Protein AF-A0A954PIB9-F1 (afdb_monomer_lite)

Structure (mmCIF, N/CA/C/O backbone):
data_AF-A0A954PIB9-F1
#
_entry.id   AF-A0A954PIB9-F1
#
loop_
_atom_site.group_PDB
_atom_site.id
_atom_site.type_symbol
_atom_site.label_atom_id
_atom_site.label_alt_id
_atom_site.label_comp_id
_atom_site.label_asym_id
_atom_site.label_entity_id
_atom_site.label_seq_id
_atom_site.pdbx_PDB_ins_code
_atom_site.Cartn_x
_atom_site.Cartn_y
_atom_site.Cartn_z
_atom_site.occupancy
_atom_site.B_iso_or_equiv
_atom_site.auth_seq_id
_atom_site.auth_comp_id
_atom_site.auth_asym_id
_atom_site.auth_atom_id
_atom_site.pdbx_PDB_model_num
ATOM 1 N N . LYS A 1 1 ? -20.906 -10.767 -8.190 1.00 33.41 1 LYS A N 1
ATOM 2 C CA . LYS A 1 1 ? -19.697 -9.923 -8.355 1.00 33.41 1 LYS A CA 1
ATOM 3 C C . LYS A 1 1 ? -19.913 -8.657 -7.537 1.00 33.41 1 LYS A C 1
ATOM 5 O O . LYS A 1 1 ? -20.808 -7.905 -7.883 1.00 33.41 1 LYS A O 1
ATOM 10 N N . ALA A 1 2 ? -19.168 -8.474 -6.448 1.00 33.69 2 ALA A N 1
ATOM 11 C CA . ALA A 1 2 ? -19.299 -7.333 -5.532 1.00 33.69 2 ALA A CA 1
ATOM 12 C C . ALA A 1 2 ? -18.399 -6.141 -5.918 1.00 33.69 2 ALA A C 1
ATOM 14 O O . ALA A 1 2 ? -17.978 -5.373 -5.063 1.00 33.69 2 ALA A O 1
ATOM 15 N N . ALA A 1 3 ? -18.025 -6.016 -7.189 1.00 38.78 3 ALA A N 1
ATOM 16 C CA . ALA A 1 3 ? -16.930 -5.142 -7.571 1.00 38.78 3 ALA A CA 1
ATOM 17 C C . ALA A 1 3 ? -17.373 -4.192 -8.683 1.00 38.78 3 ALA A C 1
ATOM 19 O O . ALA A 1 3 ? -17.261 -4.488 -9.871 1.00 38.78 3 ALA A O 1
ATOM 20 N N . TYR A 1 4 ? -17.934 -3.063 -8.268 1.00 47.12 4 TYR A N 1
ATOM 21 C CA . TYR A 1 4 ? -17.908 -1.823 -9.026 1.00 47.12 4 TYR A CA 1
ATOM 22 C C . TYR A 1 4 ? -17.677 -0.712 -8.005 1.00 47.12 4 TYR A C 1
ATOM 24 O O . TYR A 1 4 ? -18.525 -0.474 -7.153 1.00 47.12 4 TYR A O 1
ATOM 32 N N . ASN A 1 5 ? -16.506 -0.087 -8.055 1.00 50.62 5 ASN A N 1
ATOM 33 C CA . ASN A 1 5 ? -16.059 0.930 -7.104 1.00 50.62 5 ASN A CA 1
ATOM 34 C C . ASN A 1 5 ? -16.377 2.359 -7.592 1.00 50.62 5 ASN A C 1
ATOM 36 O O . ASN A 1 5 ? -15.720 3.311 -7.191 1.00 50.62 5 ASN A O 1
ATOM 40 N N . GLY A 1 6 ? -17.305 2.505 -8.548 1.00 52.44 6 GLY A N 1
ATOM 41 C CA . GLY A 1 6 ? -17.580 3.785 -9.209 1.00 52.44 6 GLY A CA 1
ATOM 42 C C . GLY A 1 6 ? -16.475 4.266 -10.160 1.00 52.44 6 GLY A C 1
ATOM 43 O O . GLY A 1 6 ? -16.656 5.279 -10.829 1.00 52.44 6 GLY A O 1
ATOM 44 N N . GLY A 1 7 ? -15.343 3.557 -10.244 1.00 49.56 7 GLY A N 1
ATOM 45 C CA . GLY A 1 7 ? -14.175 3.967 -11.014 1.00 49.56 7 GLY A CA 1
ATOM 46 C C . GLY A 1 7 ? -14.304 3.699 -12.515 1.00 49.56 7 GLY A C 1
ATOM 47 O O . GLY A 1 7 ? -14.655 2.603 -12.944 1.00 49.56 7 GLY A O 1
ATOM 48 N N . LEU A 1 8 ? -13.931 4.697 -13.321 1.00 42.38 8 LEU A N 1
ATOM 49 C CA . LEU A 1 8 ? -13.816 4.612 -14.787 1.00 42.38 8 LEU A CA 1
ATOM 50 C C . LEU A 1 8 ? -12.495 3.975 -15.269 1.00 42.38 8 LEU A C 1
ATOM 52 O O . LEU A 1 8 ? -12.301 3.773 -16.470 1.00 42.38 8 LEU A O 1
ATOM 56 N N . PHE A 1 9 ? -11.565 3.681 -14.357 1.00 49.97 9 PHE A N 1
ATOM 57 C CA . PHE A 1 9 ? -10.208 3.250 -14.686 1.00 49.97 9 PHE A CA 1
ATOM 58 C C . PHE A 1 9 ? -9.995 1.774 -14.346 1.00 49.97 9 PHE A C 1
ATOM 60 O O . PHE A 1 9 ? -9.684 1.418 -13.215 1.00 49.97 9 PHE A O 1
ATOM 67 N N . TRP A 1 10 ? -10.148 0.913 -15.350 1.00 59.38 10 TRP A N 1
ATOM 68 C CA . TRP A 1 10 ? -9.631 -0.455 -15.313 1.00 59.38 10 TRP A CA 1
ATOM 69 C C . TRP A 1 10 ? -8.202 -0.494 -15.851 1.00 59.38 10 TRP A C 1
ATOM 71 O O . TRP A 1 10 ? -7.830 0.311 -16.718 1.00 59.38 10 TRP A O 1
ATOM 81 N N . HIS A 1 11 ? -7.410 -1.442 -15.349 1.00 56.72 11 HIS A N 1
ATOM 82 C CA . HIS A 1 11 ? -6.130 -1.760 -15.970 1.00 56.72 11 HIS A CA 1
ATOM 83 C C . HIS A 1 11 ? -6.414 -2.339 -17.352 1.00 56.72 11 HIS A C 1
ATOM 85 O O . HIS A 1 11 ? -7.130 -3.333 -17.490 1.00 56.72 11 HIS A O 1
ATOM 91 N N . THR A 1 12 ? -5.857 -1.707 -18.386 1.00 55.00 12 THR A N 1
ATOM 92 C CA . THR A 1 12 ? -5.761 -2.356 -19.691 1.00 55.00 12 THR A CA 1
ATOM 93 C C . THR A 1 12 ? -4.984 -3.647 -19.508 1.00 55.00 12 THR A C 1
ATOM 95 O O . THR A 1 12 ? -4.086 -3.727 -18.666 1.00 55.00 12 THR A O 1
ATOM 98 N N . ALA A 1 13 ? -5.326 -4.659 -20.292 1.00 61.69 13 ALA A N 1
ATOM 99 C CA . ALA A 1 13 ? -4.545 -5.875 -20.301 1.00 61.69 13 ALA A CA 1
ATOM 100 C C . ALA A 1 13 ? -3.061 -5.556 -20.523 1.00 61.69 13 ALA A C 1
ATOM 102 O O . ALA A 1 13 ? -2.712 -4.662 -21.304 1.00 61.69 13 ALA A O 1
ATOM 103 N N . HIS A 1 14 ? -2.206 -6.224 -19.755 1.00 64.06 14 HIS A N 1
ATOM 104 C CA . HIS A 1 14 ? -0.795 -5.887 -19.724 1.00 64.06 14 HIS A CA 1
ATOM 105 C C . HIS A 1 14 ? -0.159 -6.109 -21.104 1.00 64.06 14 HIS A C 1
ATOM 107 O O . HIS A 1 14 ? -0.503 -7.065 -21.789 1.00 64.06 14 HIS A O 1
ATOM 113 N N . TYR A 1 15 ? 0.745 -5.209 -21.506 1.00 61.22 15 TYR A N 1
ATOM 114 C CA . TYR A 1 15 ? 1.593 -5.364 -22.700 1.00 61.22 15 TYR A CA 1
ATOM 115 C C . TYR A 1 15 ? 0.842 -5.507 -24.035 1.00 61.22 15 TYR A C 1
ATOM 117 O O . TYR A 1 15 ? 1.368 -6.042 -25.008 1.00 61.22 15 TYR A O 1
ATOM 125 N N . HIS A 1 16 ? -0.386 -4.991 -24.106 1.00 62.19 16 HIS A N 1
ATOM 126 C CA . HIS A 1 16 ? -1.149 -4.923 -25.344 1.00 62.19 16 HIS A CA 1
ATOM 127 C C . HIS A 1 16 ? -1.563 -3.496 -25.670 1.00 62.19 16 HIS A C 1
ATOM 129 O O . HIS A 1 16 ? -1.958 -2.731 -24.787 1.00 62.19 16 HIS A O 1
ATOM 135 N N . ASP A 1 17 ? -1.536 -3.173 -26.962 1.00 61.28 17 ASP A N 1
ATOM 136 C CA . ASP A 1 17 ? -2.052 -1.908 -27.459 1.00 61.28 17 ASP A CA 1
ATOM 137 C C . ASP A 1 17 ? -3.525 -1.749 -27.082 1.00 61.28 17 ASP A C 1
ATOM 139 O O . ASP A 1 17 ? -4.333 -2.683 -27.189 1.00 61.28 17 ASP A O 1
ATOM 143 N N . ALA A 1 18 ? -3.886 -0.530 -26.681 1.00 58.16 18 ALA A N 1
ATOM 144 C CA . ALA A 1 18 ? -5.271 -0.118 -26.531 1.00 58.16 18 ALA A CA 1
ATOM 145 C C . ALA A 1 18 ? -5.925 -0.092 -27.924 1.00 58.16 18 ALA A C 1
ATOM 147 O O . ALA A 1 18 ? -5.996 0.939 -28.583 1.00 58.16 18 ALA A O 1
ATOM 148 N N . ALA A 1 19 ? -6.341 -1.262 -28.410 1.00 61.72 19 ALA A N 1
ATOM 149 C CA . ALA A 1 19 ? -7.051 -1.411 -29.672 1.00 61.72 19 ALA A CA 1
ATOM 150 C C . ALA A 1 19 ? -8.517 -0.948 -29.507 1.00 61.72 19 ALA A C 1
ATOM 152 O O . ALA A 1 19 ? -8.815 0.012 -28.802 1.00 61.72 19 ALA A O 1
ATOM 153 N N . ARG A 1 20 ? -9.477 -1.637 -30.139 1.00 53.84 20 ARG A N 1
ATOM 154 C CA . ARG A 1 20 ? -10.919 -1.321 -30.070 1.00 53.84 20 ARG A CA 1
ATOM 155 C C . ARG A 1 20 ? -11.542 -1.646 -28.697 1.00 53.84 20 ARG A C 1
ATOM 157 O O . ARG A 1 20 ? -12.423 -2.499 -28.606 1.00 53.84 20 ARG A O 1
ATOM 164 N N . CYS A 1 21 ? -11.091 -0.992 -27.631 1.00 50.50 21 CYS A N 1
ATOM 165 C CA . CYS A 1 21 ? -11.691 -1.080 -26.301 1.00 50.50 21 CYS A CA 1
ATOM 166 C C . CYS A 1 21 ? -12.604 0.133 -26.079 1.00 50.50 21 CYS A C 1
ATOM 168 O O . CYS A 1 21 ? -12.123 1.246 -25.901 1.00 50.50 21 CYS A O 1
ATOM 170 N N . SER A 1 22 ? -13.925 -0.074 -26.076 1.00 50.41 22 SER A N 1
ATOM 171 C CA . SER A 1 22 ? -14.907 0.973 -25.732 1.00 50.41 22 SER A CA 1
ATOM 172 C C . SER A 1 22 ? -14.976 1.253 -24.225 1.00 50.41 22 SER A C 1
ATOM 174 O O . SER A 1 22 ? -15.371 2.335 -23.806 1.00 50.41 22 SER A O 1
ATOM 176 N N . HIS A 1 23 ? -14.539 0.292 -23.412 1.00 49.53 23 HIS A N 1
ATOM 177 C CA . HIS A 1 23 ? -14.348 0.391 -21.968 1.00 49.53 23 HIS A CA 1
ATOM 178 C C . HIS A 1 23 ? -13.063 -0.384 -21.642 1.00 49.53 23 HIS A C 1
ATOM 180 O O . HIS A 1 23 ? -12.782 -1.366 -22.324 1.00 49.53 23 HIS A O 1
ATOM 186 N N . ARG A 1 24 ? -12.264 0.060 -20.661 1.00 55.38 24 ARG A N 1
ATOM 187 C CA . ARG A 1 24 ? -10.890 -0.399 -20.330 1.00 55.38 24 ARG A CA 1
ATOM 188 C C . ARG A 1 24 ? -10.757 -1.883 -19.887 1.00 55.38 24 ARG A C 1
ATOM 190 O O . ARG A 1 24 ? -10.079 -2.192 -18.927 1.00 55.38 24 ARG A O 1
ATOM 197 N N . SER A 1 25 ? -11.437 -2.821 -20.531 1.00 58.97 25 SER A N 1
ATOM 198 C CA . SER A 1 25 ? -11.293 -4.268 -20.351 1.00 58.97 25 SER A CA 1
ATOM 199 C C . SER A 1 25 ? -10.668 -4.892 -21.602 1.00 58.97 25 SER A C 1
ATOM 201 O O . SER A 1 25 ? -10.437 -4.208 -22.600 1.00 58.97 25 SER A O 1
ATOM 203 N N . TYR A 1 26 ? -10.387 -6.195 -21.526 1.00 56.91 26 TYR A N 1
ATOM 204 C CA . TYR A 1 26 ? -9.927 -7.048 -22.623 1.00 56.91 26 TYR A CA 1
ATOM 205 C C . TYR A 1 26 ? -10.552 -6.680 -23.973 1.00 56.91 26 TYR A C 1
ATOM 207 O O . TYR A 1 26 ? -11.775 -6.659 -24.123 1.00 56.91 26 TYR A O 1
ATOM 215 N N . SER A 1 27 ? -9.711 -6.443 -24.977 1.00 62.03 27 SER A N 1
ATOM 216 C CA . SER A 1 27 ? -10.176 -6.275 -26.354 1.00 62.03 27 SER A CA 1
ATOM 217 C C . SER A 1 27 ? -10.632 -7.626 -26.920 1.00 62.03 27 SER A C 1
ATOM 219 O O . SER A 1 27 ? -10.080 -8.676 -26.585 1.00 62.03 27 SER A O 1
ATOM 221 N N . ARG A 1 28 ? -11.601 -7.626 -27.847 1.00 61.31 28 ARG A N 1
ATOM 222 C CA . ARG A 1 28 ? -11.967 -8.846 -28.596 1.00 61.31 28 ARG A CA 1
ATOM 223 C C . ARG A 1 28 ? -10.768 -9.478 -29.310 1.00 61.31 28 ARG A C 1
ATOM 225 O O . ARG A 1 28 ? -10.722 -10.695 -29.425 1.00 61.31 28 ARG A O 1
ATOM 232 N N . ALA A 1 29 ? -9.789 -8.678 -29.737 1.00 62.78 29 ALA A N 1
ATOM 233 C CA . ALA A 1 29 ? -8.561 -9.164 -30.374 1.00 62.78 29 ALA A CA 1
ATOM 234 C C . ALA A 1 29 ? -7.614 -9.899 -29.402 1.00 62.78 29 ALA A C 1
ATOM 236 O O . ALA A 1 29 ? -6.584 -10.425 -29.816 1.00 62.78 29 ALA A O 1
ATOM 237 N N . MET A 1 30 ? -7.948 -9.919 -28.110 1.00 64.56 30 MET A N 1
ATOM 238 C CA . MET A 1 30 ? -7.205 -10.617 -27.063 1.00 64.56 30 MET A CA 1
ATOM 239 C C . MET A 1 30 ? -7.821 -11.965 -26.685 1.00 64.56 30 MET A C 1
ATOM 241 O O . MET A 1 30 ? -7.205 -12.738 -25.958 1.00 64.56 30 MET A O 1
ATOM 245 N N . SER A 1 31 ? -9.037 -12.258 -27.155 1.00 58.72 31 SER A N 1
ATOM 246 C CA . SER A 1 31 ? -9.680 -13.552 -26.915 1.00 58.72 31 SER A CA 1
ATOM 247 C C . SER A 1 31 ? -8.988 -14.640 -27.744 1.00 58.72 31 SER A C 1
ATOM 249 O O . SER A 1 31 ? -8.887 -14.501 -28.959 1.00 58.72 31 SER A O 1
ATOM 251 N N . GLY A 1 32 ? -8.521 -15.716 -27.100 1.00 54.59 32 GLY A N 1
ATOM 252 C CA . GLY A 1 32 ? -7.936 -16.884 -27.778 1.00 54.59 32 GLY A CA 1
ATOM 253 C C . GLY A 1 32 ? -6.430 -16.826 -28.073 1.00 54.59 32 GLY A C 1
ATOM 254 O O . GLY A 1 32 ? -5.941 -17.681 -28.805 1.00 54.59 32 GLY A O 1
ATOM 255 N N . LYS A 1 33 ? -5.680 -15.855 -27.525 1.00 55.88 33 LYS A N 1
ATOM 256 C CA . LYS A 1 33 ? -4.204 -15.872 -27.580 1.00 55.88 33 LYS A CA 1
ATOM 257 C C . LYS A 1 33 ? -3.620 -16.907 -26.605 1.00 55.88 33 LYS A C 1
ATOM 259 O O . LYS A 1 33 ? -4.206 -17.154 -25.555 1.00 55.88 33 LYS A O 1
ATOM 264 N N . SER A 1 34 ? -2.463 -17.479 -26.957 1.00 52.75 34 SER A N 1
ATOM 265 C CA . SER A 1 34 ? -1.739 -18.492 -26.165 1.00 52.75 34 SER A CA 1
ATOM 266 C C . SER A 1 34 ? -1.286 -17.990 -24.791 1.00 52.75 34 SER A C 1
ATOM 268 O O . SER A 1 34 ? -1.240 -18.773 -23.850 1.00 52.75 34 SER A O 1
ATOM 270 N N . LEU A 1 35 ? -1.005 -16.689 -24.676 1.00 50.44 35 LEU A N 1
ATOM 271 C CA . LEU A 1 35 ? -0.783 -15.976 -23.421 1.00 50.44 35 LEU A CA 1
ATOM 272 C C . LEU A 1 35 ? -2.012 -15.094 -23.151 1.00 50.44 35 LEU A C 1
ATOM 274 O O . LEU A 1 35 ? -2.183 -14.057 -23.804 1.00 50.44 35 LEU A O 1
ATOM 278 N N . PRO A 1 36 ? -2.922 -15.500 -22.251 1.00 53.56 36 PRO A N 1
ATOM 279 C CA . PRO A 1 36 ? -3.978 -14.620 -21.789 1.00 53.56 36 PRO A CA 1
ATOM 280 C C . PRO A 1 36 ? -3.329 -13.483 -20.996 1.00 53.56 36 PRO A C 1
ATOM 282 O O . PRO A 1 36 ? -2.694 -13.742 -19.984 1.00 53.56 36 PRO A O 1
ATOM 285 N N . ALA A 1 37 ? -3.518 -12.231 -21.414 1.00 52.47 37 ALA A N 1
ATOM 286 C CA . ALA A 1 37 ? -3.164 -11.064 -20.608 1.00 52.47 37 ALA A CA 1
ATOM 287 C C . ALA A 1 37 ? -4.415 -10.571 -19.872 1.00 52.47 37 ALA A C 1
ATOM 289 O O . ALA A 1 37 ? -5.221 -9.828 -20.451 1.00 52.47 37 ALA A O 1
ATOM 290 N N . PRO A 1 38 ? -4.657 -11.026 -18.630 1.00 55.59 38 PRO A N 1
ATOM 291 C CA . PRO A 1 38 ? -5.814 -10.602 -17.894 1.00 55.59 38 PRO A CA 1
ATOM 292 C C . PRO A 1 38 ? -5.822 -9.101 -17.605 1.00 55.59 38 PRO A C 1
ATOM 294 O O . PRO A 1 38 ? -4.936 -8.590 -16.937 1.00 55.59 38 PRO A O 1
ATOM 297 N N . GLY A 1 39 ? -6.825 -8.376 -18.106 1.00 54.59 39 GLY A N 1
ATOM 298 C CA . GLY A 1 39 ? -7.146 -7.048 -17.590 1.00 54.59 39 GLY A CA 1
ATOM 299 C C . GLY A 1 39 ? -7.612 -7.150 -16.136 1.00 54.59 39 GLY A C 1
ATOM 300 O O . GLY A 1 39 ? -8.429 -8.009 -15.797 1.00 54.59 39 GLY A O 1
ATOM 301 N N . GLY A 1 40 ? -7.100 -6.270 -15.277 1.00 57.19 40 GLY A N 1
ATOM 302 C CA . GLY A 1 40 ? -7.496 -6.194 -13.873 1.00 57.19 40 GLY A CA 1
ATOM 303 C C . GLY A 1 40 ? -8.895 -5.595 -13.728 1.00 57.19 40 GLY A C 1
ATOM 304 O O . GLY A 1 40 ? -9.115 -4.421 -14.036 1.00 57.19 40 GLY A O 1
ATOM 305 N N . GLY A 1 41 ? -9.858 -6.403 -13.274 1.00 58.41 41 GLY A N 1
ATOM 306 C CA . GLY A 1 41 ? -11.171 -5.915 -12.842 1.00 58.41 41 GLY A CA 1
ATOM 307 C C . GLY A 1 41 ? -11.075 -5.140 -11.521 1.00 58.41 41 GLY A C 1
ATOM 308 O O . GLY A 1 41 ? -10.031 -5.165 -10.881 1.00 58.41 41 GLY A O 1
ATOM 309 N N . PRO A 1 42 ? -12.143 -4.465 -11.065 1.00 65.38 42 PRO A N 1
ATOM 310 C CA . PRO A 1 42 ? -12.129 -3.797 -9.766 1.00 65.38 42 PRO A CA 1
ATOM 311 C C . PRO A 1 42 ? -11.800 -4.816 -8.663 1.00 65.38 42 PRO A C 1
ATOM 313 O O . PRO A 1 42 ? -12.510 -5.805 -8.479 1.00 65.38 42 PRO A O 1
ATOM 316 N N . ALA A 1 43 ? -10.687 -4.580 -7.975 1.00 78.31 43 ALA A N 1
ATOM 317 C CA . ALA A 1 43 ? -10.123 -5.420 -6.926 1.00 78.31 43 ALA A CA 1
ATOM 318 C C . ALA A 1 43 ? -9.411 -4.520 -5.907 1.00 78.31 43 ALA A C 1
ATOM 320 O O . ALA A 1 43 ? -9.096 -3.366 -6.208 1.00 78.31 43 ALA A O 1
ATOM 321 N N . ASN A 1 44 ? -9.191 -5.024 -4.694 1.00 87.44 44 ASN A N 1
ATOM 322 C CA . ASN A 1 44 ? -8.488 -4.296 -3.635 1.00 87.44 44 ASN A CA 1
ATOM 323 C C . ASN A 1 44 ? -7.093 -3.832 -4.100 1.00 87.44 44 ASN A C 1
ATOM 325 O O . ASN A 1 44 ? -6.684 -2.701 -3.851 1.00 87.44 44 ASN A O 1
ATOM 329 N N . GLU A 1 45 ? -6.424 -4.646 -4.918 1.00 87.50 45 GLU A N 1
ATOM 330 C CA . GLU A 1 45 ? -5.146 -4.345 -5.578 1.00 87.50 45 GLU A CA 1
ATOM 331 C C . GLU A 1 45 ? -5.181 -3.143 -6.545 1.00 87.50 45 GLU A C 1
ATOM 333 O O . GLU A 1 45 ? -4.131 -2.671 -6.992 1.00 87.50 45 GLU A O 1
ATOM 338 N N . HIS A 1 46 ? -6.372 -2.619 -6.846 1.00 82.12 46 HIS A N 1
ATOM 339 C CA . HIS A 1 46 ? -6.602 -1.467 -7.720 1.00 82.12 46 HIS A CA 1
ATOM 340 C C . HIS A 1 46 ? -7.447 -0.369 -7.052 1.00 82.12 46 HIS A C 1
ATOM 342 O O . HIS A 1 46 ? -8.051 0.462 -7.735 1.00 82.12 46 HIS A O 1
ATOM 348 N N . ASN A 1 47 ? -7.514 -0.359 -5.717 1.00 87.50 47 ASN A N 1
ATOM 349 C CA . ASN A 1 47 ? -8.279 0.631 -4.966 1.00 87.50 47 ASN A CA 1
ATOM 350 C C . ASN A 1 47 ? -7.484 1.930 -4.743 1.00 87.50 47 ASN A C 1
ATOM 352 O O . ASN A 1 47 ? -6.921 2.161 -3.675 1.00 87.50 47 ASN A O 1
ATOM 356 N N . TYR A 1 48 ? -7.397 2.770 -5.775 1.00 87.50 48 TYR A N 1
ATOM 357 C CA . TYR A 1 48 ? -6.596 3.997 -5.739 1.00 87.50 48 TYR A CA 1
ATOM 358 C C . TYR A 1 48 ? -7.421 5.213 -5.298 1.00 87.50 48 TYR A C 1
ATOM 360 O O . TYR A 1 48 ? -8.214 5.753 -6.068 1.00 87.50 48 TYR A O 1
ATOM 368 N N . SER A 1 49 ? -7.190 5.690 -4.077 1.00 92.38 49 SER A N 1
ATOM 369 C CA . SER A 1 49 ? -7.927 6.817 -3.478 1.00 92.38 49 SER A CA 1
ATOM 370 C C . SER A 1 49 ? -7.108 8.109 -3.353 1.00 92.38 49 SER A C 1
ATOM 372 O O . SER A 1 49 ? -7.683 9.197 -3.372 1.00 92.38 49 SER A O 1
ATOM 374 N N . SER A 1 50 ? -5.773 8.036 -3.294 1.00 92.25 50 SER A N 1
ATOM 375 C CA . SER A 1 50 ? -4.924 9.205 -2.996 1.00 92.25 50 SER A CA 1
ATOM 376 C C . SER A 1 50 ? -5.005 10.316 -4.045 1.00 92.25 50 SER A C 1
ATOM 378 O O . SER A 1 50 ? -4.996 11.492 -3.693 1.00 92.25 50 SER A O 1
ATOM 380 N N . GLY A 1 51 ? -5.139 9.968 -5.330 1.00 90.81 51 GLY A N 1
ATOM 381 C CA . GLY A 1 51 ? -5.317 10.961 -6.395 1.00 90.81 51 GLY A CA 1
ATOM 382 C C . GLY A 1 51 ? -6.638 11.730 -6.274 1.00 90.81 51 GLY A C 1
ATOM 383 O O . GLY A 1 51 ? -6.666 12.942 -6.475 1.00 90.81 51 GLY A O 1
ATOM 384 N N . LEU A 1 52 ? -7.718 11.045 -5.878 1.00 92.75 52 LEU A N 1
ATOM 385 C CA . LEU A 1 52 ? -9.024 11.663 -5.631 1.00 92.75 52 LEU A CA 1
ATOM 386 C C . LEU A 1 52 ? -8.989 12.557 -4.388 1.00 92.75 52 LEU A C 1
ATOM 388 O O . LEU A 1 52 ? -9.514 13.669 -4.426 1.00 92.75 52 LEU A O 1
ATOM 392 N N . LEU A 1 53 ? -8.315 12.114 -3.319 1.00 95.12 53 LEU A N 1
ATOM 393 C CA . LEU A 1 53 ? -8.096 12.934 -2.128 1.00 95.12 53 LEU A CA 1
ATOM 394 C C . LEU A 1 53 ? -7.312 14.204 -2.471 1.00 95.12 53 LEU A C 1
ATOM 396 O O . LEU A 1 53 ? -7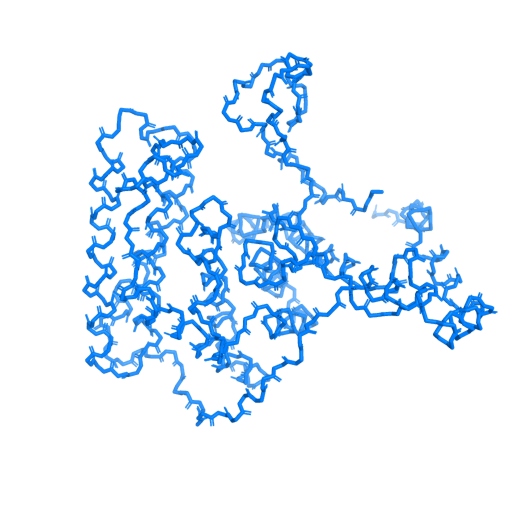.725 15.295 -2.082 1.00 95.12 53 LEU A O 1
ATOM 400 N N . LEU A 1 54 ? -6.209 14.078 -3.213 1.00 94.25 54 LEU A N 1
ATOM 401 C CA . LEU A 1 54 ? -5.403 15.223 -3.635 1.00 94.25 54 LEU A CA 1
ATOM 402 C C . LEU A 1 54 ? -6.237 16.198 -4.472 1.00 94.25 54 LEU A C 1
ATOM 404 O O . LEU A 1 54 ? -6.237 17.397 -4.201 1.00 94.25 54 LEU A O 1
ATOM 408 N N . TYR A 1 55 ? -7.000 15.687 -5.440 1.00 94.31 55 TYR A N 1
ATOM 409 C CA . TYR A 1 55 ? -7.886 16.514 -6.253 1.00 94.31 55 TYR A CA 1
ATOM 410 C C . TYR A 1 55 ? -8.939 17.240 -5.404 1.00 94.31 55 TYR A C 1
ATOM 412 O O . TYR A 1 55 ? -9.127 18.445 -5.576 1.00 94.31 55 TYR A O 1
ATOM 420 N N . TYR A 1 56 ? -9.573 16.561 -4.442 1.00 95.94 56 TYR A N 1
ATOM 421 C CA . TYR A 1 56 ? -10.491 17.195 -3.491 1.00 95.94 56 TYR A CA 1
ATOM 422 C C . TYR A 1 56 ? -9.803 18.297 -2.676 1.00 95.94 56 TYR A C 1
ATOM 424 O O . TYR A 1 56 ? -10.338 19.397 -2.571 1.00 95.94 56 TYR A O 1
ATOM 432 N N . ARG A 1 57 ? -8.605 18.042 -2.138 1.00 96.44 57 ARG A N 1
ATOM 433 C CA . ARG A 1 57 ? -7.860 19.023 -1.330 1.00 96.44 57 ARG A CA 1
ATOM 434 C C . ARG A 1 57 ? -7.448 20.261 -2.125 1.00 96.44 57 ARG A C 1
ATOM 436 O O . ARG A 1 57 ? -7.434 21.346 -1.556 1.00 96.44 57 ARG A O 1
ATOM 443 N N . LEU A 1 58 ? -7.139 20.107 -3.412 1.00 96.94 58 LEU A N 1
ATOM 444 C CA . LEU A 1 58 ? -6.743 21.217 -4.282 1.00 96.94 58 LEU A CA 1
ATOM 445 C C . LEU A 1 58 ? -7.934 22.012 -4.833 1.00 96.94 58 LEU A C 1
ATOM 447 O O . LEU A 1 58 ? -7.817 23.215 -5.035 1.00 96.94 58 LEU A O 1
ATOM 451 N N . SER A 1 59 ? -9.062 21.353 -5.106 1.00 97.25 59 SER A N 1
ATOM 452 C CA . SER A 1 59 ? -10.200 21.968 -5.813 1.00 97.25 59 SER A CA 1
ATOM 453 C C . SER A 1 59 ? -11.426 22.240 -4.941 1.00 97.25 59 SER A C 1
ATOM 455 O O . SER A 1 59 ? -12.320 22.971 -5.356 1.00 97.25 59 SER A O 1
ATOM 457 N N . GLY A 1 60 ? -11.527 21.610 -3.770 1.00 95.19 60 GLY A N 1
ATOM 458 C CA . GLY A 1 60 ? -12.749 21.588 -2.964 1.00 95.19 60 GLY A CA 1
ATOM 459 C C . GLY A 1 60 ? -13.883 20.737 -3.554 1.00 95.19 60 GLY A C 1
ATOM 460 O O . GLY A 1 60 ? -14.992 20.757 -3.017 1.00 95.19 60 GLY A O 1
ATOM 461 N N . ASN A 1 61 ? -13.647 19.978 -4.635 1.00 94.38 61 ASN A N 1
ATOM 462 C CA . ASN A 1 61 ? -14.683 19.189 -5.306 1.00 94.38 61 ASN A CA 1
ATOM 463 C C . ASN A 1 61 ? -15.269 18.100 -4.383 1.00 94.38 61 ASN A C 1
ATOM 465 O O . ASN A 1 61 ? -14.614 17.106 -4.066 1.00 94.38 61 ASN A O 1
ATOM 469 N N . ARG A 1 62 ? -16.537 18.265 -3.988 1.00 95.06 62 ARG A N 1
ATOM 470 C CA . ARG A 1 62 ? -17.227 17.351 -3.064 1.00 95.06 62 ARG A CA 1
ATOM 471 C C . ARG A 1 62 ? -17.465 15.955 -3.633 1.00 95.06 62 ARG A C 1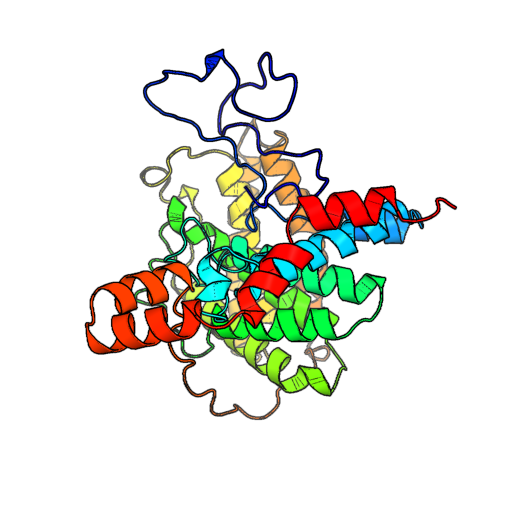
ATOM 473 O O . ARG A 1 62 ? -17.370 14.995 -2.880 1.00 95.06 62 ARG A O 1
ATOM 480 N N . GLN A 1 63 ? -17.669 15.817 -4.941 1.00 92.19 63 GLN A N 1
ATOM 481 C CA . GLN A 1 63 ? -17.839 14.500 -5.568 1.00 92.19 63 GLN A CA 1
ATOM 482 C C . GLN A 1 63 ? -16.564 13.659 -5.444 1.00 92.19 63 GLN A C 1
ATOM 484 O O . GLN A 1 63 ? -16.628 12.450 -5.248 1.00 92.19 63 GLN A O 1
ATOM 489 N N . ALA A 1 64 ? -15.390 14.293 -5.502 1.00 90.56 64 ALA A N 1
ATOM 490 C CA . ALA A 1 64 ? -14.126 13.602 -5.271 1.00 90.56 64 ALA A CA 1
ATOM 491 C C . ALA A 1 64 ? -13.973 13.141 -3.812 1.00 90.56 64 ALA A C 1
ATOM 493 O O . ALA A 1 64 ? -13.500 12.032 -3.574 1.00 90.56 64 ALA A O 1
ATOM 494 N N . ALA A 1 65 ? -14.421 13.947 -2.844 1.00 93.69 65 ALA A N 1
ATOM 495 C CA . ALA A 1 65 ? -14.468 13.546 -1.436 1.00 93.69 65 ALA A CA 1
ATOM 496 C C . ALA A 1 65 ? -15.415 12.356 -1.205 1.00 93.69 65 ALA A C 1
ATOM 498 O O . ALA A 1 65 ? -15.041 11.385 -0.549 1.00 93.69 65 ALA A O 1
ATOM 499 N N . GLU A 1 66 ? -16.616 12.407 -1.783 1.00 94.25 66 GLU A N 1
ATOM 500 C CA . GLU A 1 66 ? -17.602 11.321 -1.728 1.00 94.25 66 GLU A CA 1
ATOM 501 C C . GLU A 1 66 ? -17.068 10.038 -2.373 1.00 94.25 66 GLU A C 1
ATOM 503 O O . GLU A 1 66 ? -17.253 8.952 -1.825 1.00 94.25 66 GLU A O 1
ATOM 508 N N . ALA A 1 67 ? -16.340 10.154 -3.488 1.00 91.38 67 ALA A N 1
ATOM 509 C CA . ALA A 1 67 ? -15.690 9.016 -4.125 1.00 91.38 67 ALA A CA 1
ATOM 510 C C . ALA A 1 67 ? -14.635 8.377 -3.208 1.00 91.38 67 ALA A C 1
ATOM 512 O O . ALA A 1 67 ? -14.627 7.158 -3.062 1.00 91.38 67 ALA A O 1
ATOM 513 N N . VAL A 1 68 ? -13.787 9.169 -2.537 1.00 94.06 68 VAL A N 1
ATOM 514 C CA . VAL A 1 68 ? -12.807 8.646 -1.562 1.00 94.06 68 VAL A CA 1
ATOM 515 C C . VAL A 1 68 ? -13.499 7.866 -0.443 1.00 94.06 68 VAL A C 1
ATOM 517 O O . VAL A 1 68 ? -13.077 6.754 -0.131 1.00 94.06 68 VAL A O 1
ATOM 520 N N . ILE A 1 69 ? -14.571 8.421 0.130 1.00 95.88 69 ILE A N 1
ATOM 521 C CA . ILE A 1 69 ? -15.348 7.753 1.184 1.00 95.88 69 ILE A CA 1
ATOM 522 C C . ILE A 1 69 ? -15.953 6.449 0.653 1.00 95.88 69 ILE A C 1
ATOM 524 O O . ILE A 1 69 ? -15.786 5.401 1.270 1.00 95.88 69 ILE A O 1
ATOM 528 N N . SER A 1 70 ? -16.564 6.478 -0.533 1.00 92.69 70 SER A N 1
ATOM 529 C CA . SER A 1 70 ? -17.164 5.291 -1.150 1.00 92.69 70 SER A CA 1
ATOM 530 C C . SER A 1 70 ? -16.147 4.168 -1.397 1.00 92.69 70 SER A C 1
ATOM 532 O O . SER A 1 70 ? -16.473 2.994 -1.212 1.00 92.69 70 SER A O 1
ATOM 534 N N . LEU A 1 71 ? -14.905 4.502 -1.764 1.00 92.50 71 LEU A N 1
ATOM 535 C CA . LEU A 1 71 ? -13.825 3.521 -1.917 1.00 92.50 71 LEU A CA 1
ATOM 536 C C . LEU A 1 71 ? -13.414 2.876 -0.585 1.00 92.50 71 LEU A C 1
ATOM 538 O O . LEU A 1 71 ? -13.028 1.706 -0.577 1.00 92.50 71 LEU A O 1
ATOM 542 N N . ALA A 1 72 ? -13.493 3.603 0.530 1.00 95.81 72 ALA A N 1
ATOM 543 C CA . ALA A 1 72 ? -13.228 3.069 1.866 1.00 95.81 72 ALA A CA 1
ATOM 544 C C . ALA A 1 72 ? -14.404 2.245 2.408 1.00 95.81 72 ALA A C 1
ATOM 546 O O . ALA A 1 72 ? -14.194 1.163 2.954 1.00 95.81 72 ALA A O 1
ATOM 547 N N . ASP A 1 73 ? -15.641 2.691 2.183 1.00 94.31 73 ASP A N 1
ATOM 548 C CA . ASP A 1 73 ? -16.845 1.905 2.473 1.00 94.31 73 ASP A CA 1
ATOM 549 C C . ASP A 1 73 ? -16.825 0.568 1.731 1.00 94.31 73 ASP A C 1
ATOM 551 O O . ASP A 1 73 ? -17.203 -0.470 2.279 1.00 94.31 73 ASP A O 1
ATOM 555 N N . TRP A 1 74 ? -16.315 0.567 0.498 1.00 90.75 74 TRP A N 1
ATOM 556 C CA . TRP A 1 74 ? -16.112 -0.659 -0.259 1.00 90.75 74 TRP A CA 1
ATOM 557 C C . TRP A 1 74 ? -15.101 -1.600 0.409 1.00 90.75 74 TRP A C 1
ATOM 559 O O . TRP A 1 74 ? -15.350 -2.805 0.443 1.00 90.75 74 TRP A O 1
ATOM 569 N N . VAL A 1 75 ? -14.019 -1.074 1.001 1.00 94.19 75 VAL A N 1
ATOM 570 C CA . VAL A 1 75 ? -13.061 -1.870 1.796 1.00 94.19 75 VAL A CA 1
ATOM 571 C C . VAL A 1 75 ? -13.749 -2.530 2.986 1.00 94.19 75 VAL A C 1
ATOM 573 O O . VAL A 1 75 ? -13.626 -3.743 3.168 1.00 94.19 75 VAL A O 1
ATOM 576 N N . LEU A 1 76 ? -14.526 -1.758 3.750 1.00 94.38 76 LEU A N 1
ATOM 577 C CA . LEU A 1 76 ? -15.286 -2.268 4.893 1.00 94.38 76 LEU A CA 1
ATOM 578 C C . LEU A 1 76 ? -16.283 -3.354 4.466 1.00 94.38 76 LEU A C 1
ATOM 580 O O . LEU A 1 76 ? -16.366 -4.419 5.077 1.00 94.38 76 LEU A O 1
ATOM 584 N N . ALA A 1 77 ? -17.034 -3.105 3.393 1.00 90.88 77 ALA A N 1
ATOM 585 C CA . ALA A 1 77 ? -18.061 -4.020 2.912 1.00 90.88 77 ALA A CA 1
ATOM 586 C C . ALA A 1 77 ? -17.479 -5.312 2.324 1.00 90.88 77 ALA A C 1
ATOM 588 O O . ALA A 1 77 ? -18.037 -6.391 2.544 1.00 90.88 77 ALA A O 1
ATOM 589 N N . MET A 1 78 ? -16.365 -5.234 1.585 1.00 89.12 78 MET A N 1
ATOM 590 C CA . MET A 1 78 ? -15.759 -6.433 1.004 1.00 89.12 78 MET A CA 1
ATOM 591 C C . MET A 1 78 ? -15.181 -7.353 2.078 1.00 89.12 78 MET A C 1
ATOM 593 O O . MET A 1 78 ? -15.273 -8.571 1.916 1.00 89.12 78 MET A O 1
ATOM 597 N N . ASP A 1 79 ? -14.649 -6.803 3.173 1.00 93.69 79 ASP A N 1
ATOM 598 C CA . ASP A 1 79 ? -14.053 -7.598 4.248 1.00 93.69 79 ASP A CA 1
ATOM 599 C C . ASP A 1 79 ? -15.072 -8.111 5.279 1.00 93.69 79 ASP A C 1
ATOM 601 O O . ASP A 1 79 ? -14.847 -9.161 5.882 1.00 93.69 79 ASP A O 1
ATOM 605 N N . ASP A 1 80 ? -16.225 -7.449 5.441 1.00 91.88 80 ASP A N 1
ATOM 606 C CA . ASP A 1 80 ? -17.279 -7.865 6.377 1.00 91.88 80 ASP A CA 1
ATOM 607 C C . ASP A 1 80 ? -17.933 -9.191 5.952 1.00 91.88 80 ASP A C 1
ATOM 609 O O . ASP A 1 80 ? -18.875 -9.231 5.154 1.00 91.88 80 ASP A O 1
ATOM 613 N N . GLY A 1 81 ? -17.489 -10.296 6.555 1.00 89.94 81 GLY A N 1
ATOM 614 C CA . GLY A 1 81 ? -17.977 -11.646 6.261 1.00 89.94 81 GLY A CA 1
ATOM 615 C C . GLY A 1 81 ? -19.487 -11.833 6.404 1.00 89.94 81 GLY A C 1
ATOM 616 O O . GLY A 1 81 ? -20.058 -12.706 5.748 1.00 89.94 81 GLY A O 1
ATOM 617 N N . ARG A 1 82 ? -20.171 -10.991 7.190 1.00 87.31 82 ARG A N 1
ATOM 618 C CA . ARG A 1 82 ? -21.635 -11.049 7.362 1.00 87.31 82 ARG A CA 1
ATOM 619 C C . ARG A 1 82 ? -22.396 -10.600 6.115 1.00 87.31 82 ARG A C 1
ATOM 621 O O . ARG A 1 82 ? -23.579 -10.904 5.993 1.00 87.31 82 ARG A O 1
ATOM 628 N N . GLN A 1 83 ? -21.752 -9.852 5.219 1.00 82.56 83 GLN A N 1
ATOM 629 C CA . GLN A 1 83 ? -22.386 -9.292 4.020 1.00 82.56 83 GLN A CA 1
ATOM 630 C C . GLN A 1 83 ? -22.338 -10.239 2.817 1.00 82.56 83 GLN A C 1
ATOM 632 O O . GLN A 1 83 ? -23.010 -10.004 1.815 1.00 82.56 83 GLN A O 1
ATOM 637 N N . HIS A 1 84 ? -21.572 -11.327 2.914 1.00 80.06 84 HIS A N 1
ATOM 638 C CA . HIS A 1 84 ? -21.401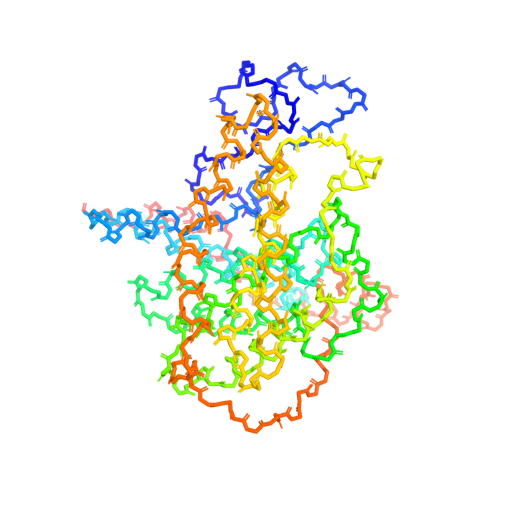 -12.296 1.834 1.00 80.06 84 HIS A CA 1
ATOM 639 C C . HIS A 1 84 ? -22.340 -13.489 1.991 1.00 80.06 84 HIS A C 1
ATOM 641 O O . HIS A 1 84 ? -22.894 -13.729 3.059 1.00 80.06 84 HIS A O 1
ATOM 647 N N . LEU A 1 85 ? -22.489 -14.289 0.931 1.00 83.19 85 LEU A N 1
ATOM 648 C CA . LEU A 1 85 ? -23.339 -15.492 0.941 1.00 83.19 85 LEU A CA 1
ATOM 649 C C . LEU A 1 85 ? -22.975 -16.461 2.081 1.00 83.19 85 LEU A C 1
ATOM 651 O O . LEU A 1 85 ? -23.851 -17.057 2.703 1.00 83.19 85 LEU A O 1
ATOM 655 N N . LEU A 1 86 ? -21.681 -16.573 2.396 1.00 89.31 86 LEU A N 1
ATOM 656 C CA . LEU A 1 86 ? -21.178 -17.393 3.502 1.00 89.31 86 LEU A CA 1
ATOM 657 C C . LEU A 1 86 ? -21.423 -16.767 4.890 1.00 89.31 86 LEU A C 1
ATOM 659 O O . LEU A 1 86 ? -21.229 -17.438 5.904 1.00 89.31 86 LEU A O 1
ATOM 663 N N . GLY A 1 87 ? -21.922 -15.530 4.948 1.00 87.62 87 GLY A N 1
ATOM 664 C CA . GLY A 1 87 ? -22.328 -14.825 6.166 1.00 87.62 87 GLY A CA 1
ATOM 665 C C . GLY A 1 87 ? -23.402 -15.555 6.972 1.00 87.62 87 GLY A C 1
ATOM 666 O O . GLY A 1 87 ? -23.472 -15.400 8.190 1.00 87.62 87 GLY A O 1
ATOM 667 N N . CYS A 1 88 ? -24.190 -16.421 6.323 1.00 88.38 88 CYS A N 1
ATOM 668 C CA . CYS A 1 88 ? -25.193 -17.250 6.994 1.00 88.38 88 CYS A CA 1
ATOM 669 C C . CYS A 1 88 ? -24.582 -18.340 7.891 1.00 88.38 88 CYS A C 1
ATOM 671 O O . CYS A 1 88 ? -25.233 -18.807 8.824 1.00 88.38 88 CYS A O 1
ATOM 673 N N . VAL A 1 89 ? -23.333 -18.741 7.629 1.00 90.94 89 VAL A N 1
ATOM 674 C CA . VAL A 1 89 ? -22.636 -19.816 8.360 1.00 90.94 89 VAL A CA 1
ATOM 675 C C . VAL A 1 89 ? -21.413 -19.335 9.130 1.00 90.94 89 VAL A C 1
ATOM 677 O O . VAL A 1 89 ? -21.006 -19.986 10.097 1.00 90.94 89 VAL A O 1
ATOM 680 N N . SER A 1 90 ? -20.826 -18.204 8.739 1.00 91.00 90 SER A N 1
ATOM 681 C CA . SER A 1 90 ? -19.633 -17.650 9.372 1.00 91.00 90 SER A CA 1
ATOM 682 C C . SER A 1 90 ? -19.588 -16.133 9.236 1.00 91.00 90 SER A C 1
ATOM 684 O O . SER A 1 90 ? -19.762 -15.613 8.143 1.00 91.00 90 SER A O 1
ATOM 686 N N . SER A 1 91 ? -19.302 -15.419 10.322 1.00 90.50 91 SER A N 1
ATOM 687 C CA . SER A 1 91 ? -19.150 -13.957 10.327 1.00 90.50 91 SER A CA 1
ATOM 688 C C . SER A 1 91 ? -17.697 -13.490 10.243 1.00 90.50 91 SER A C 1
ATOM 690 O O . SER A 1 91 ? -17.459 -12.289 10.318 1.00 90.50 91 SER A O 1
ATOM 692 N N . VAL A 1 92 ? -16.731 -14.413 10.154 1.00 93.44 92 VAL A N 1
ATOM 693 C CA . VAL A 1 92 ? -15.304 -14.055 10.116 1.00 93.44 92 VAL A CA 1
ATOM 694 C C . VAL A 1 92 ? -14.986 -13.230 8.864 1.00 93.44 92 VAL A C 1
ATOM 696 O O . VAL A 1 92 ? -15.649 -13.443 7.842 1.00 93.44 92 VAL A O 1
ATOM 699 N N . PRO A 1 93 ? -13.979 -12.337 8.908 1.00 95.06 93 PRO A N 1
ATOM 700 C CA . PRO A 1 93 ? -13.637 -11.509 7.762 1.00 95.06 93 PRO A CA 1
ATOM 701 C C . PRO A 1 93 ? -13.318 -12.324 6.507 1.00 95.06 93 PRO A C 1
ATOM 703 O O . PRO A 1 93 ? -12.801 -13.448 6.567 1.00 95.06 93 PRO A O 1
ATOM 706 N N . THR A 1 94 ? -13.654 -11.769 5.346 1.00 94.31 94 THR A N 1
ATOM 707 C CA . THR A 1 94 ? -13.484 -12.491 4.081 1.00 94.31 94 THR A CA 1
ATOM 708 C C . THR A 1 94 ? -12.030 -12.599 3.659 1.00 94.31 94 THR A C 1
ATOM 710 O O . THR A 1 94 ? -11.704 -13.562 2.969 1.00 94.31 94 THR A O 1
ATOM 713 N N . GLY A 1 95 ? -11.174 -11.649 4.056 1.00 94.50 95 GLY A N 1
ATOM 714 C CA . GLY A 1 95 ? -9.801 -11.541 3.567 1.00 94.50 95 GLY A CA 1
ATOM 715 C C . GLY A 1 95 ? -9.696 -10.929 2.171 1.00 94.50 95 GLY A C 1
ATOM 716 O O . GLY A 1 95 ? -8.617 -10.950 1.583 1.00 94.50 95 GLY A O 1
ATOM 717 N N . LEU A 1 96 ? -10.801 -10.417 1.613 1.00 93.12 96 LEU A N 1
ATOM 718 C CA . LEU A 1 96 ? -10.816 -9.784 0.291 1.00 93.12 96 LEU A CA 1
ATOM 719 C C . LEU A 1 96 ? -10.184 -8.392 0.305 1.00 93.12 96 LEU A C 1
ATOM 721 O O . LEU A 1 96 ? -9.709 -7.940 -0.731 1.00 93.12 96 LEU A O 1
ATOM 725 N N . ALA A 1 97 ? -10.158 -7.717 1.459 1.00 94.62 97 ALA A N 1
ATOM 726 C CA . ALA A 1 97 ? -9.477 -6.432 1.574 1.00 94.62 97 ALA A CA 1
ATOM 727 C C . ALA A 1 97 ? -7.954 -6.565 1.584 1.00 94.62 97 ALA A C 1
ATOM 729 O O . ALA A 1 97 ? -7.253 -5.649 1.155 1.00 94.62 97 ALA A O 1
ATOM 730 N N . THR A 1 98 ? -7.442 -7.705 2.036 1.00 95.12 98 THR A N 1
ATOM 731 C CA . THR A 1 98 ? -6.023 -7.895 2.344 1.00 95.12 98 THR A CA 1
ATOM 732 C C . THR A 1 98 ? -5.306 -8.846 1.399 1.00 95.12 98 THR A C 1
ATOM 734 O O . THR A 1 98 ? -4.084 -8.793 1.317 1.00 95.12 98 THR A O 1
ATOM 737 N N . CYS A 1 99 ? -6.028 -9.664 0.627 1.00 92.62 99 CYS A N 1
ATOM 738 C CA . CYS A 1 99 ? -5.386 -10.583 -0.303 1.00 92.62 99 CYS A CA 1
ATOM 739 C C . CYS A 1 99 ? -4.597 -9.857 -1.398 1.00 92.62 99 CYS A C 1
ATOM 741 O O . CYS A 1 99 ? -5.097 -8.904 -1.994 1.00 92.62 99 CYS A O 1
ATOM 743 N N . THR A 1 100 ? -3.411 -10.353 -1.729 1.00 89.31 100 THR A N 1
ATOM 744 C CA . THR A 1 100 ? -2.699 -9.963 -2.955 1.00 89.31 100 THR A CA 1
ATOM 745 C C . THR A 1 100 ? -2.569 -11.204 -3.824 1.00 89.31 100 THR A C 1
ATOM 747 O O . THR A 1 100 ? -2.204 -12.265 -3.318 1.00 89.31 100 THR A O 1
ATOM 750 N N . ARG A 1 101 ? -2.928 -11.093 -5.110 1.00 83.19 101 ARG A N 1
ATOM 751 C CA . ARG A 1 101 ? -2.959 -12.146 -6.138 1.00 83.19 101 ARG A CA 1
ATOM 752 C C . ARG A 1 101 ? -3.979 -13.258 -5.898 1.00 83.19 101 ARG A C 1
ATOM 754 O O . ARG A 1 101 ? -4.738 -13.609 -6.801 1.00 83.19 101 ARG A O 1
ATOM 761 N N . CYS A 1 102 ? -4.022 -13.837 -4.703 1.00 84.69 102 CYS A N 1
ATOM 762 C CA . CYS A 1 102 ? -4.980 -14.873 -4.348 1.00 84.69 102 CYS A CA 1
ATOM 763 C C . CYS A 1 102 ? -5.374 -14.814 -2.873 1.00 84.69 102 CYS A C 1
ATOM 765 O O . CYS A 1 102 ? -4.664 -14.281 -2.028 1.00 84.69 102 CYS A O 1
ATOM 767 N N . LEU A 1 103 ? -6.505 -15.441 -2.542 1.00 86.75 103 LEU A N 1
ATOM 768 C CA . LEU A 1 103 ? -7.045 -15.433 -1.182 1.00 86.75 103 LEU A CA 1
ATOM 769 C C . LEU A 1 103 ? -6.115 -16.095 -0.147 1.00 86.75 103 LEU A C 1
ATOM 771 O O . LEU A 1 103 ? -6.262 -15.838 1.042 1.00 86.75 103 LEU A O 1
ATOM 775 N N . HIS A 1 104 ? -5.179 -16.942 -0.579 1.00 86.50 104 HIS A N 1
ATOM 776 C CA . HIS A 1 104 ? -4.228 -17.612 0.310 1.00 86.50 104 HIS A CA 1
ATOM 777 C C . HIS A 1 104 ? -3.085 -16.707 0.767 1.00 86.50 104 HIS A C 1
ATOM 779 O O . HIS A 1 104 ? -2.528 -16.953 1.830 1.00 86.50 104 HIS A O 1
ATOM 785 N N . HIS A 1 105 ? -2.766 -15.664 0.002 1.00 88.06 105 HIS A N 1
ATOM 786 C CA . HIS A 1 105 ? -1.705 -14.732 0.345 1.00 88.06 105 HIS A CA 1
ATOM 787 C C . HIS A 1 105 ? -2.315 -13.478 0.981 1.00 88.06 105 HIS A C 1
ATOM 789 O O . HIS A 1 105 ? -2.902 -12.636 0.302 1.00 88.06 105 HIS A O 1
ATOM 795 N N . GLN A 1 106 ? -2.215 -13.402 2.308 1.00 91.44 106 GLN A N 1
ATOM 796 C CA . GLN A 1 106 ? -2.759 -12.330 3.154 1.00 91.44 106 GLN A CA 1
ATOM 797 C C . GLN A 1 106 ? -1.651 -11.442 3.740 1.00 91.44 106 GLN A C 1
ATOM 799 O O . GLN A 1 106 ? -1.931 -10.666 4.643 1.00 91.44 106 GLN A O 1
ATOM 804 N N . GLY A 1 107 ? -0.412 -11.599 3.267 1.00 90.56 107 GLY A N 1
ATOM 805 C CA . GLY A 1 107 ? 0.760 -10.875 3.746 1.00 90.56 107 GLY A CA 1
ATOM 806 C C . GLY A 1 107 ? 0.915 -9.477 3.130 1.00 90.56 107 GLY A C 1
ATOM 807 O O . GLY A 1 107 ? -0.033 -8.939 2.535 1.00 90.56 107 GLY A O 1
ATOM 808 N N . PRO A 1 108 ? 2.107 -8.872 3.257 1.00 93.62 108 PRO A N 1
ATOM 809 C CA . PRO A 1 108 ? 2.364 -7.520 2.787 1.00 93.62 108 PRO A CA 1
ATOM 810 C C . PRO A 1 108 ? 2.351 -7.464 1.256 1.00 93.62 108 PRO A C 1
ATOM 812 O O . PRO A 1 108 ? 3.218 -7.998 0.572 1.00 93.62 108 PRO A O 1
ATOM 815 N N . GLY A 1 109 ? 1.377 -6.749 0.697 1.00 94.06 109 GLY A N 1
ATOM 816 C CA . GLY A 1 109 ? 1.267 -6.546 -0.745 1.00 94.06 109 GLY A CA 1
ATOM 817 C C . GLY A 1 109 ? 0.317 -5.412 -1.115 1.00 94.06 109 GLY A C 1
ATOM 818 O O . GLY A 1 109 ? -0.355 -4.821 -0.258 1.00 94.06 109 GLY A O 1
ATOM 819 N N . ARG A 1 110 ? 0.238 -5.088 -2.413 1.00 92.75 110 ARG A N 1
ATOM 820 C CA . ARG A 1 110 ? -0.571 -3.950 -2.902 1.00 92.75 110 ARG A CA 1
ATOM 821 C C . ARG A 1 110 ? -2.054 -4.046 -2.541 1.00 92.75 110 ARG A C 1
ATOM 823 O O . ARG A 1 110 ? -2.695 -3.007 -2.421 1.00 92.75 110 ARG A O 1
ATOM 830 N N . GLY A 1 111 ? -2.603 -5.251 -2.371 1.00 93.12 111 GLY A N 1
ATOM 831 C CA . GLY A 1 111 ? -4.003 -5.445 -1.992 1.00 93.12 111 GLY A CA 1
ATOM 832 C C . GLY A 1 111 ? -4.314 -4.829 -0.631 1.00 93.12 111 GLY A C 1
ATOM 833 O O . GLY A 1 111 ? -5.131 -3.912 -0.531 1.00 93.12 111 GLY A O 1
ATOM 834 N N . ALA A 1 112 ? -3.601 -5.281 0.402 1.00 96.00 112 ALA A N 1
ATOM 835 C CA . ALA A 1 112 ? -3.703 -4.725 1.747 1.00 96.00 112 ALA A CA 1
ATOM 836 C C . ALA A 1 112 ? -3.274 -3.246 1.794 1.00 96.00 112 ALA A C 1
ATOM 838 O O . ALA A 1 112 ? -3.961 -2.429 2.407 1.00 96.00 112 ALA A O 1
ATOM 839 N N . GLY A 1 113 ? -2.200 -2.878 1.084 1.00 97.06 113 GLY A N 1
ATOM 840 C CA . GLY A 1 113 ? -1.670 -1.511 1.082 1.00 97.06 113 GLY A CA 1
ATOM 841 C C . GLY A 1 113 ? -2.681 -0.485 0.563 1.00 97.06 113 GLY A C 1
ATOM 842 O O . GLY A 1 113 ? -2.935 0.526 1.215 1.00 97.06 113 GLY A O 1
ATOM 843 N N . ASN A 1 114 ? -3.333 -0.770 -0.567 1.00 96.00 114 ASN A N 1
ATOM 844 C CA . ASN A 1 114 ? -4.366 0.107 -1.127 1.00 96.00 114 ASN A CA 1
ATOM 845 C C . ASN A 1 114 ? -5.618 0.193 -0.241 1.00 96.00 114 ASN A C 1
ATOM 847 O O . ASN A 1 114 ? -6.242 1.255 -0.158 1.00 96.00 114 ASN A O 1
ATOM 851 N N . SER A 1 115 ? -5.991 -0.906 0.423 1.00 97.56 115 SER A N 1
ATOM 852 C CA . SER A 1 115 ? -7.095 -0.916 1.387 1.00 97.56 115 SER A CA 1
ATOM 853 C C . SER A 1 115 ? -6.799 -0.007 2.580 1.00 97.56 115 SER A C 1
ATOM 855 O O . SER A 1 115 ? -7.615 0.859 2.889 1.00 97.56 115 SER A O 1
ATOM 857 N N . ILE A 1 116 ? -5.612 -0.131 3.187 1.00 98.50 116 ILE A N 1
ATOM 858 C CA . ILE A 1 116 ? -5.161 0.728 4.295 1.00 98.50 116 ILE A CA 1
ATOM 859 C C . ILE A 1 116 ? -5.140 2.198 3.863 1.00 98.50 116 ILE A C 1
ATOM 861 O O . ILE A 1 116 ? -5.738 3.041 4.529 1.00 98.50 116 ILE A O 1
ATOM 865 N N . VAL A 1 117 ? -4.527 2.512 2.716 1.00 98.19 117 VAL A N 1
ATOM 866 C CA . VAL A 1 117 ? -4.475 3.886 2.186 1.00 98.19 117 VAL A CA 1
ATOM 867 C C . VAL A 1 117 ? -5.875 4.456 1.967 1.00 98.19 117 VAL A C 1
ATOM 869 O O . VAL A 1 117 ? -6.123 5.612 2.298 1.00 98.19 117 VAL A O 1
ATOM 872 N N . SER A 1 118 ? -6.812 3.660 1.451 1.00 97.62 118 SER A N 1
ATOM 873 C CA . SER A 1 118 ? -8.186 4.118 1.218 1.00 97.62 118 SER A CA 1
ATOM 874 C C . SER A 1 118 ? -8.937 4.424 2.503 1.00 97.62 118 SER A C 1
ATOM 876 O O . SER A 1 118 ? -9.603 5.456 2.578 1.00 97.62 118 SER A O 1
ATOM 878 N N . LEU A 1 119 ? -8.766 3.596 3.531 1.00 98.69 119 LEU A N 1
ATOM 879 C CA . LEU A 1 119 ? -9.324 3.845 4.857 1.00 98.69 119 LEU A CA 1
ATOM 880 C C . LEU A 1 119 ? -8.740 5.126 5.480 1.00 98.69 119 LEU A C 1
ATOM 882 O O . LEU A 1 119 ? -9.492 6.004 5.904 1.00 98.69 119 LEU A O 1
ATOM 886 N N . VAL A 1 120 ? -7.413 5.295 5.454 1.00 98.69 120 VAL A N 1
ATOM 887 C CA . VAL A 1 120 ? -6.750 6.516 5.953 1.00 98.69 120 VAL A CA 1
ATOM 888 C C . VAL A 1 120 ? -7.218 7.753 5.180 1.00 98.69 120 VAL A C 1
ATOM 890 O O . VAL A 1 120 ? -7.523 8.782 5.780 1.00 98.69 120 VAL A O 1
ATOM 893 N N . ASN A 1 121 ? -7.346 7.657 3.856 1.00 98.44 121 ASN A N 1
ATOM 894 C CA . ASN A 1 121 ? -7.825 8.759 3.026 1.00 98.44 121 ASN A CA 1
ATOM 895 C C . ASN A 1 121 ? -9.272 9.152 3.359 1.00 98.44 121 ASN A C 1
ATOM 897 O O . ASN A 1 121 ? -9.568 10.343 3.417 1.00 98.44 121 ASN A O 1
ATOM 901 N N . ALA A 1 122 ? -10.167 8.194 3.612 1.00 98.38 122 ALA A N 1
ATOM 902 C CA . ALA A 1 122 ? -11.535 8.501 4.032 1.00 98.38 122 ALA A CA 1
ATOM 903 C C . ALA A 1 122 ? -11.585 9.149 5.418 1.00 98.38 122 ALA A C 1
ATOM 905 O O . ALA A 1 122 ? -12.315 10.128 5.601 1.00 98.38 122 ALA A O 1
ATOM 906 N N . TRP A 1 123 ? -10.759 8.690 6.363 1.00 98.56 123 TRP A N 1
ATOM 907 C CA . TRP A 1 123 ? -10.596 9.374 7.647 1.00 98.56 123 TRP A CA 1
ATOM 908 C C . TRP A 1 123 ? -10.119 10.820 7.457 1.00 98.56 123 TRP A C 1
ATOM 910 O O . TRP A 1 123 ? -10.725 11.734 8.010 1.00 98.56 123 TRP A O 1
ATOM 920 N N . LEU A 1 124 ? -9.127 11.067 6.594 1.00 98.12 124 LEU A N 1
ATOM 921 C CA . LEU A 1 124 ? -8.679 12.429 6.281 1.00 98.12 124 LEU A CA 1
ATOM 922 C C . LEU A 1 124 ? -9.799 13.304 5.694 1.00 98.12 124 LEU A C 1
ATOM 924 O O . LEU A 1 124 ? -9.735 14.526 5.820 1.00 98.12 124 LEU A O 1
ATOM 928 N N . VAL A 1 125 ? -10.808 12.726 5.036 1.00 97.94 125 VAL A N 1
ATOM 929 C CA . VAL A 1 125 ? -11.947 13.477 4.485 1.00 97.94 125 VAL A CA 1
ATOM 930 C C . VAL A 1 125 ? -12.997 13.805 5.549 1.00 97.94 125 VAL A C 1
ATOM 932 O O . VAL A 1 125 ? -13.475 14.939 5.577 1.00 97.94 125 VAL A O 1
ATOM 935 N N . CYS A 1 126 ? -13.391 12.835 6.379 1.00 97.19 126 CYS A N 1
ATOM 936 C CA . CYS A 1 126 ? -14.583 12.949 7.235 1.00 97.19 126 CYS A CA 1
ATOM 937 C C . CYS A 1 126 ? -14.327 12.839 8.746 1.00 97.19 126 CYS A C 1
ATOM 939 O O . CYS A 1 126 ? -15.240 13.083 9.529 1.00 97.19 126 CYS A O 1
ATOM 941 N N . GLY A 1 127 ? -13.115 12.473 9.165 1.00 97.06 127 GLY A N 1
ATOM 942 C CA . GLY A 1 127 ? -12.716 12.348 10.569 1.00 97.06 127 GLY A CA 1
ATOM 943 C C . GLY A 1 127 ? -13.285 11.134 11.309 1.00 97.06 127 GLY A C 1
ATOM 944 O O . GLY A 1 127 ? -13.047 11.001 12.506 1.00 97.06 127 GLY A O 1
ATOM 945 N N . LEU A 1 128 ? -14.025 10.242 10.639 1.00 97.88 128 LEU A N 1
ATOM 946 C CA . LEU A 1 128 ? -14.630 9.081 11.294 1.00 97.88 128 LEU A CA 1
ATOM 947 C C . LEU A 1 128 ? -13.573 8.015 11.622 1.00 97.88 128 LEU A C 1
ATOM 949 O O . LEU A 1 128 ? -12.891 7.495 10.735 1.00 97.88 128 LEU A O 1
ATOM 953 N N . THR A 1 129 ? -13.436 7.690 12.907 1.00 96.94 129 THR A N 1
ATOM 954 C CA . THR A 1 129 ? -12.371 6.821 13.441 1.00 96.94 129 THR A CA 1
ATOM 955 C C . THR A 1 129 ? -12.516 5.358 13.040 1.00 96.94 129 THR A C 1
ATOM 957 O O . THR A 1 129 ? -11.512 4.663 12.937 1.00 96.94 129 THR A O 1
ATOM 960 N N . ASN A 1 130 ? -13.724 4.903 12.690 1.00 97.25 130 ASN A N 1
ATOM 961 C CA . ASN A 1 130 ? -13.966 3.528 12.240 1.00 97.25 130 ASN A CA 1
ATOM 962 C C . ASN A 1 130 ? -13.088 3.129 11.040 1.00 97.25 130 ASN A C 1
ATOM 964 O O . ASN A 1 130 ? -12.769 1.952 10.877 1.00 97.25 130 ASN A O 1
ATOM 968 N N . TYR A 1 131 ? -12.689 4.089 10.200 1.00 98.56 131 TYR A N 1
ATOM 969 C CA . TYR A 1 131 ? -11.757 3.819 9.109 1.00 98.56 131 TYR A CA 1
ATOM 970 C C . TYR A 1 131 ? -10.335 3.551 9.610 1.00 98.56 131 TYR A C 1
ATOM 972 O O . TYR A 1 131 ? -9.695 2.615 9.134 1.00 98.56 131 TYR A O 1
ATOM 980 N N . LEU A 1 132 ? -9.841 4.325 10.580 1.00 98.19 132 LEU A N 1
ATOM 981 C CA . LEU A 1 132 ? -8.526 4.082 11.181 1.00 98.19 132 LEU A CA 1
ATOM 982 C C . LEU A 1 132 ? -8.512 2.800 12.017 1.00 98.19 132 LEU A C 1
ATOM 984 O O . LEU A 1 132 ? -7.529 2.063 11.965 1.00 98.19 132 LEU A O 1
ATOM 988 N N . ASP A 1 133 ? -9.609 2.494 12.712 1.00 97.88 133 ASP A N 1
ATOM 989 C CA . ASP A 1 133 ? -9.770 1.241 13.458 1.00 97.88 133 ASP A CA 1
ATOM 990 C C . ASP A 1 133 ? -9.650 0.040 12.515 1.00 97.88 133 ASP A C 1
ATOM 992 O O . ASP A 1 133 ? -8.873 -0.885 12.765 1.00 97.88 133 ASP A O 1
ATOM 996 N N . GLN A 1 134 ? -10.344 0.093 11.372 1.00 98.12 134 GLN A N 1
ATOM 997 C CA . GLN A 1 134 ? -10.215 -0.937 10.348 1.00 98.12 134 GLN A CA 1
ATOM 998 C C . GLN A 1 134 ? -8.797 -0.983 9.769 1.00 98.12 134 GLN A C 1
ATOM 1000 O O . GLN A 1 134 ? -8.263 -2.069 9.560 1.00 98.12 134 GLN A O 1
ATOM 1005 N N . ALA A 1 135 ? -8.171 0.166 9.495 1.00 98.44 135 ALA A N 1
ATOM 1006 C CA . ALA A 1 135 ? -6.819 0.205 8.943 1.00 98.44 135 ALA A CA 1
ATOM 1007 C C . ALA A 1 135 ? -5.812 -0.466 9.891 1.00 98.44 135 ALA A C 1
ATOM 1009 O O . ALA A 1 135 ? -4.987 -1.258 9.437 1.00 98.44 135 ALA A O 1
ATOM 1010 N N . ALA A 1 136 ? -5.929 -0.217 11.199 1.00 96.81 136 ALA A N 1
ATOM 1011 C CA . ALA A 1 136 ? -5.118 -0.862 12.226 1.00 96.81 136 ALA A CA 1
ATOM 1012 C C . ALA A 1 136 ? -5.375 -2.379 12.315 1.00 96.81 136 ALA A C 1
ATOM 1014 O O . ALA A 1 136 ? -4.427 -3.146 12.494 1.00 96.81 136 ALA A O 1
ATOM 1015 N N . GLU A 1 137 ? -6.626 -2.829 12.157 1.00 95.88 137 GLU A N 1
ATOM 1016 C CA . GLU A 1 137 ? -6.957 -4.260 12.097 1.00 95.88 137 GLU A CA 1
ATOM 1017 C C . GLU A 1 137 ? -6.320 -4.935 10.875 1.00 95.88 137 GLU A C 1
ATOM 1019 O O . GLU A 1 137 ? -5.682 -5.981 11.008 1.00 95.88 137 GLU A O 1
ATOM 1024 N N . LEU A 1 138 ? -6.471 -4.338 9.685 1.00 96.88 138 LEU A N 1
ATOM 1025 C CA . LEU A 1 138 ? -5.902 -4.891 8.455 1.00 96.88 138 LEU A CA 1
ATOM 1026 C C . LEU A 1 138 ? -4.379 -4.944 8.532 1.00 96.88 138 LEU A C 1
ATOM 1028 O O . LEU A 1 138 ? -3.800 -5.948 8.145 1.00 96.88 138 LEU A O 1
ATOM 1032 N N . LEU A 1 139 ? -3.747 -3.912 9.089 1.00 95.56 139 LEU A N 1
ATOM 1033 C CA . LEU A 1 139 ? -2.304 -3.862 9.282 1.00 95.56 139 LEU A CA 1
ATOM 1034 C C . LEU A 1 139 ? -1.807 -5.037 10.135 1.00 95.56 139 LEU A C 1
ATOM 1036 O O . LEU A 1 139 ? -0.926 -5.767 9.694 1.00 95.56 139 LEU A O 1
ATOM 1040 N N . ARG A 1 140 ? -2.401 -5.273 11.315 1.00 93.69 140 ARG A N 1
ATOM 1041 C CA . ARG A 1 140 ? -2.022 -6.401 12.197 1.00 93.69 140 ARG A CA 1
ATOM 1042 C C . ARG A 1 140 ? -2.288 -7.775 11.581 1.00 93.69 140 ARG A C 1
ATOM 1044 O O . ARG A 1 140 ? -1.738 -8.771 12.037 1.00 93.69 140 ARG A O 1
ATOM 1051 N N . ARG A 1 141 ? -3.166 -7.846 10.581 1.00 94.19 141 ARG A N 1
ATOM 1052 C CA . ARG A 1 141 ? -3.460 -9.079 9.845 1.00 94.19 141 ARG A CA 1
ATOM 1053 C C . ARG A 1 141 ? -2.360 -9.430 8.844 1.00 94.19 141 ARG A C 1
ATOM 1055 O O . ARG A 1 141 ? -2.171 -10.613 8.576 1.00 94.19 141 ARG A O 1
ATOM 1062 N N . THR A 1 142 ? -1.719 -8.425 8.250 1.00 94.69 142 THR A N 1
ATOM 1063 C CA . THR A 1 142 ? -0.932 -8.589 7.018 1.00 94.69 142 THR A CA 1
ATOM 1064 C C . THR A 1 142 ? 0.569 -8.418 7.183 1.00 94.69 142 THR A C 1
ATOM 1066 O O . THR A 1 142 ? 1.289 -8.643 6.219 1.00 94.69 142 THR A O 1
ATOM 1069 N N . ILE A 1 143 ? 1.055 -7.993 8.348 1.00 93.44 143 ILE A N 1
ATOM 1070 C CA . ILE A 1 143 ? 2.490 -7.858 8.625 1.00 93.44 143 ILE A CA 1
ATOM 1071 C C . ILE A 1 143 ? 2.745 -7.983 10.123 1.00 93.44 143 ILE A C 1
ATOM 1073 O O . ILE A 1 143 ? 1.882 -7.586 10.906 1.00 93.44 143 ILE A O 1
ATOM 1077 N N . SER A 1 144 ? 3.932 -8.447 10.508 1.00 92.25 144 SER A N 1
ATOM 1078 C CA . SER A 1 144 ? 4.411 -8.482 11.887 1.00 92.25 144 SER A CA 1
ATOM 1079 C C . SER A 1 144 ? 5.852 -7.972 12.013 1.00 92.25 144 SER A C 1
ATOM 1081 O O . SER A 1 144 ? 6.679 -8.210 11.131 1.00 92.25 144 SER A O 1
ATOM 1083 N N . PRO A 1 145 ? 6.217 -7.330 13.142 1.00 91.94 145 PRO A N 1
ATOM 1084 C CA . PRO A 1 145 ? 7.620 -7.072 13.472 1.00 91.94 145 PRO A CA 1
ATOM 1085 C C . PRO A 1 145 ? 8.422 -8.357 13.745 1.00 91.94 145 PRO A C 1
ATOM 1087 O O . PRO A 1 145 ? 9.642 -8.289 13.839 1.00 91.94 145 PRO A O 1
ATOM 1090 N N . GLU A 1 146 ? 7.747 -9.501 13.876 1.00 90.06 146 GLU A N 1
ATOM 1091 C CA . GLU A 1 146 ? 8.339 -10.822 14.130 1.00 90.06 146 GLU A CA 1
ATOM 1092 C C . GLU A 1 146 ? 8.224 -11.774 12.923 1.00 90.06 146 GLU A C 1
ATOM 1094 O O . GLU A 1 146 ? 8.431 -12.974 13.077 1.00 90.06 146 GLU A O 1
ATOM 1099 N N . ASP A 1 147 ? 7.857 -11.270 11.737 1.00 89.94 147 ASP A N 1
ATOM 1100 C CA . ASP A 1 147 ? 7.755 -12.102 10.529 1.00 89.94 147 ASP A CA 1
ATOM 1101 C C . ASP A 1 147 ? 9.102 -12.775 10.203 1.00 89.94 147 ASP A C 1
ATOM 1103 O O . ASP A 1 147 ? 10.162 -12.139 10.267 1.00 89.94 147 ASP A O 1
ATOM 1107 N N . ASP A 1 148 ? 9.064 -14.047 9.803 1.00 89.62 148 ASP A N 1
ATOM 1108 C CA . ASP A 1 148 ? 10.238 -14.745 9.276 1.00 89.62 148 ASP A CA 1
ATOM 1109 C C . ASP A 1 148 ? 10.401 -14.471 7.776 1.00 89.62 148 ASP A C 1
ATOM 1111 O O . ASP A 1 148 ? 9.878 -15.171 6.910 1.00 89.62 148 ASP A O 1
ATOM 1115 N N . LEU A 1 149 ? 11.198 -13.450 7.472 1.00 89.75 149 LEU A N 1
ATOM 1116 C CA . LEU A 1 149 ? 11.428 -12.986 6.104 1.00 89.75 149 LEU A CA 1
ATOM 1117 C C . LEU A 1 149 ? 12.333 -13.917 5.281 1.00 89.75 149 LEU A C 1
ATOM 1119 O O . LEU A 1 149 ? 12.578 -13.646 4.103 1.00 89.75 149 LEU A O 1
ATOM 1123 N N . SER A 1 150 ? 12.877 -14.985 5.878 1.00 78.88 150 SER A N 1
ATOM 1124 C CA . SER A 1 150 ? 13.671 -15.972 5.138 1.00 78.88 150 SER A CA 1
ATOM 1125 C C . SER A 1 150 ? 12.800 -16.896 4.278 1.00 78.88 150 SER A C 1
ATOM 1127 O O . SER A 1 150 ? 13.262 -17.380 3.243 1.00 78.88 150 SER A O 1
ATOM 1129 N N . GLU A 1 151 ? 11.528 -17.075 4.651 1.00 66.38 151 GLU A N 1
ATOM 1130 C CA . GLU A 1 151 ? 10.579 -17.960 3.964 1.00 66.38 151 GLU A CA 1
ATOM 1131 C C . GLU A 1 151 ? 9.679 -17.229 2.949 1.00 66.38 151 GLU A C 1
ATOM 1133 O O . GLU A 1 151 ? 9.125 -17.859 2.046 1.00 66.38 151 GLU A O 1
ATOM 1138 N N . ASP A 1 152 ? 9.576 -15.900 3.038 1.00 67.12 152 ASP A N 1
ATOM 1139 C CA . ASP A 1 152 ? 8.583 -15.091 2.313 1.00 67.12 152 ASP A CA 1
ATOM 1140 C C . ASP A 1 152 ? 8.869 -14.875 0.814 1.00 67.12 152 ASP A C 1
ATOM 1142 O O . ASP A 1 152 ? 8.078 -14.236 0.122 1.00 67.12 152 ASP A O 1
ATOM 1146 N N . GLN A 1 153 ? 9.990 -15.392 0.290 1.00 83.06 153 GLN A N 1
ATOM 1147 C CA . GLN A 1 153 ? 10.390 -15.274 -1.125 1.00 83.06 153 GLN A CA 1
ATOM 1148 C C . GLN A 1 153 ? 10.262 -13.841 -1.680 1.00 83.06 153 GLN A C 1
ATOM 1150 O O . GLN A 1 153 ? 9.915 -13.641 -2.842 1.00 83.06 153 GLN A O 1
ATOM 1155 N N . LEU A 1 154 ? 10.576 -12.829 -0.863 1.00 89.94 154 LEU A N 1
ATOM 1156 C CA . LEU A 1 154 ? 10.395 -11.410 -1.205 1.00 89.94 154 LEU A CA 1
ATOM 1157 C C . LEU A 1 154 ? 11.193 -10.954 -2.442 1.00 89.94 154 LEU A C 1
ATOM 1159 O O . LEU A 1 154 ? 10.869 -9.927 -3.032 1.00 89.94 154 LEU A O 1
ATOM 1163 N N . LEU A 1 155 ? 12.227 -11.709 -2.833 1.00 90.88 155 LEU A N 1
ATOM 1164 C CA . LEU A 1 155 ? 13.011 -11.467 -4.049 1.00 90.88 155 LEU A CA 1
ATOM 1165 C C . LEU A 1 155 ? 12.363 -12.020 -5.326 1.00 90.88 155 LEU A C 1
ATOM 1167 O O . LEU A 1 155 ? 12.854 -11.715 -6.411 1.00 90.88 155 LEU A O 1
ATOM 1171 N N . ASP A 1 156 ? 11.288 -12.807 -5.223 1.00 90.31 156 ASP A N 1
ATOM 1172 C CA . ASP A 1 156 ? 10.458 -13.151 -6.377 1.00 90.31 156 ASP A CA 1
ATOM 1173 C C . ASP A 1 156 ? 9.759 -11.877 -6.859 1.00 90.31 156 ASP A C 1
ATOM 1175 O O . ASP A 1 156 ? 8.778 -11.396 -6.277 1.00 90.31 156 ASP A O 1
ATOM 1179 N N . ALA A 1 157 ? 10.331 -11.291 -7.907 1.00 87.38 157 ALA A N 1
ATOM 1180 C CA . ALA A 1 157 ? 9.896 -10.014 -8.428 1.00 87.38 157 ALA A CA 1
ATOM 1181 C C . ALA A 1 157 ? 8.453 -10.079 -8.936 1.00 87.38 157 ALA A C 1
ATOM 1183 O O . ALA A 1 157 ? 7.690 -9.164 -8.656 1.00 87.38 157 ALA A O 1
ATOM 1184 N N . GLU A 1 158 ? 8.039 -11.137 -9.630 1.00 86.12 158 GLU A N 1
ATOM 1185 C CA . GLU A 1 158 ? 6.701 -11.201 -10.232 1.00 86.12 158 GLU A CA 1
ATOM 1186 C C . GLU A 1 158 ? 5.604 -11.341 -9.171 1.00 86.12 158 GLU A C 1
ATOM 1188 O O . GLU A 1 158 ? 4.560 -10.676 -9.234 1.00 86.12 158 GLU A O 1
ATOM 1193 N N . GLU A 1 159 ? 5.868 -12.147 -8.146 1.00 84.50 159 GLU A N 1
ATOM 1194 C CA . GLU A 1 159 ? 4.874 -12.475 -7.129 1.00 84.50 159 GLU A CA 1
ATOM 1195 C C . GLU A 1 159 ? 4.855 -11.463 -5.976 1.00 84.50 159 GLU A C 1
ATOM 1197 O O . GLU A 1 159 ? 3.777 -11.103 -5.484 1.00 84.50 159 GLU A O 1
ATOM 1202 N N . HIS A 1 160 ? 6.022 -10.955 -5.564 1.00 90.44 160 HIS A N 1
ATOM 1203 C CA . HIS A 1 160 ? 6.165 -10.250 -4.290 1.00 90.44 160 HIS A CA 1
ATOM 1204 C C . HIS A 1 160 ? 6.624 -8.794 -4.391 1.00 90.44 160 HIS A C 1
ATOM 1206 O O . HIS A 1 160 ? 6.547 -8.107 -3.374 1.00 90.44 160 HIS A O 1
ATOM 1212 N N . TRP A 1 161 ? 6.950 -8.239 -5.573 1.00 92.56 161 TRP A N 1
ATOM 1213 C CA . TRP A 1 161 ? 7.434 -6.841 -5.716 1.00 92.56 161 TRP A CA 1
ATOM 1214 C C . TRP A 1 161 ? 6.628 -5.786 -4.940 1.00 92.56 161 TRP A C 1
ATOM 1216 O O . TRP A 1 161 ? 7.135 -4.734 -4.531 1.00 92.56 161 TRP A O 1
ATOM 1226 N N . SER A 1 162 ? 5.326 -6.036 -4.783 1.00 94.31 162 SER A N 1
ATOM 1227 C CA . SER A 1 162 ? 4.374 -5.090 -4.219 1.00 94.31 162 SER A CA 1
ATOM 1228 C C . SER A 1 162 ? 4.434 -4.946 -2.697 1.00 94.31 162 SER A C 1
ATOM 1230 O O . SER A 1 162 ? 3.758 -4.063 -2.161 1.00 94.31 162 SER A O 1
ATOM 1232 N N . TYR A 1 163 ? 5.267 -5.722 -1.997 1.00 96.00 163 TYR A N 1
ATOM 1233 C CA . TYR A 1 163 ? 5.506 -5.513 -0.567 1.00 96.00 163 TYR A CA 1
ATOM 1234 C C . TYR A 1 163 ? 6.098 -4.110 -0.303 1.00 96.00 163 TYR A C 1
ATOM 1236 O O . TYR A 1 163 ? 5.738 -3.451 0.669 1.00 96.00 163 TYR A O 1
ATOM 1244 N N . THR A 1 164 ? 6.902 -3.568 -1.229 1.00 97.12 164 THR A N 1
ATOM 1245 C CA . THR A 1 164 ? 7.407 -2.183 -1.144 1.00 97.12 164 THR A CA 1
ATOM 1246 C C . THR A 1 164 ? 6.287 -1.137 -1.184 1.00 97.12 164 THR A C 1
ATOM 1248 O O . THR A 1 164 ? 6.344 -0.140 -0.467 1.00 97.12 164 THR A O 1
ATOM 1251 N N . VAL A 1 165 ? 5.220 -1.375 -1.961 1.00 96.38 165 VAL A N 1
ATOM 1252 C CA . VAL A 1 165 ? 4.011 -0.526 -1.971 1.00 96.38 165 VAL A CA 1
ATOM 1253 C C . VAL A 1 165 ? 3.319 -0.576 -0.612 1.00 96.38 165 VAL A C 1
ATOM 1255 O O . VAL A 1 165 ? 2.868 0.449 -0.101 1.00 96.38 165 VAL A O 1
ATOM 1258 N N . TYR A 1 166 ? 3.250 -1.765 -0.016 1.00 97.81 166 TYR A N 1
ATOM 1259 C CA . TYR A 1 166 ? 2.661 -1.962 1.301 1.00 97.81 166 TYR A CA 1
ATOM 1260 C C . TYR A 1 166 ? 3.442 -1.218 2.397 1.00 97.81 166 TYR A C 1
ATOM 1262 O O . TYR A 1 166 ? 2.838 -0.513 3.202 1.00 97.81 166 TYR A O 1
ATOM 1270 N N . LEU A 1 167 ? 4.778 -1.266 2.384 1.00 98.38 167 LEU A N 1
ATOM 1271 C CA . LEU A 1 167 ? 5.601 -0.523 3.347 1.00 98.38 167 LEU A CA 1
ATOM 1272 C C . LEU A 1 167 ? 5.381 0.996 3.254 1.00 98.38 167 LEU A C 1
ATOM 1274 O O . LEU A 1 167 ? 5.257 1.661 4.282 1.00 98.38 167 LEU A O 1
ATOM 1278 N N . GLN A 1 168 ? 5.229 1.548 2.044 1.00 98.12 168 GLN A N 1
ATOM 1279 C CA . GLN A 1 168 ? 4.862 2.962 1.866 1.00 98.12 168 GLN A CA 1
ATOM 1280 C C . GLN A 1 168 ? 3.483 3.283 2.464 1.00 98.12 168 GLN A C 1
ATOM 1282 O O . GLN A 1 168 ? 3.309 4.333 3.085 1.00 98.12 168 GLN A O 1
ATOM 1287 N N . ALA A 1 169 ? 2.509 2.376 2.324 1.00 98.00 169 ALA A N 1
ATOM 1288 C CA . ALA A 1 169 ? 1.189 2.525 2.937 1.00 98.00 169 ALA A CA 1
ATOM 1289 C C . ALA A 1 169 ? 1.260 2.567 4.474 1.00 98.00 169 ALA A C 1
ATOM 1291 O O . ALA A 1 169 ? 0.536 3.348 5.095 1.00 98.00 169 ALA A O 1
ATOM 1292 N N . LEU A 1 170 ? 2.156 1.791 5.093 1.00 97.50 170 LEU A N 1
ATOM 1293 C CA . LEU A 1 170 ? 2.356 1.822 6.546 1.00 97.50 170 LEU A CA 1
ATOM 1294 C C . LEU A 1 170 ? 2.970 3.131 7.026 1.00 97.50 170 LEU A C 1
ATOM 1296 O O . LEU A 1 170 ? 2.525 3.686 8.027 1.00 97.50 170 LEU A O 1
ATOM 1300 N N . VAL A 1 171 ? 3.961 3.648 6.299 1.00 96.88 171 VAL A N 1
ATOM 1301 C CA . VAL A 1 171 ? 4.559 4.960 6.589 1.00 96.88 171 VAL A CA 1
ATOM 1302 C C . VAL A 1 171 ? 3.509 6.066 6.461 1.00 96.88 171 VAL A C 1
ATOM 1304 O O . VAL A 1 171 ? 3.472 6.987 7.276 1.00 96.88 171 VAL A O 1
ATOM 1307 N N . PHE A 1 172 ? 2.600 5.954 5.492 1.00 96.44 172 PHE A N 1
ATOM 1308 C CA . PHE A 1 172 ? 1.478 6.879 5.366 1.00 96.44 172 PHE A CA 1
ATOM 1309 C C . PHE A 1 172 ? 0.498 6.787 6.547 1.00 96.44 172 PHE A C 1
ATOM 1311 O O . PHE A 1 172 ? 0.133 7.821 7.102 1.00 96.44 172 PHE A O 1
ATOM 1318 N N . PHE A 1 173 ? 0.119 5.578 6.979 1.00 97.62 173 PHE A N 1
ATOM 1319 C CA . PHE A 1 173 ? -0.703 5.373 8.181 1.00 97.62 173 PHE A CA 1
ATOM 1320 C C . PHE A 1 173 ? -0.040 5.968 9.432 1.00 97.62 173 PHE A C 1
ATOM 1322 O O . PHE A 1 173 ? -0.685 6.696 10.184 1.00 97.62 173 PHE A O 1
ATOM 1329 N N . LEU A 1 174 ? 1.257 5.711 9.625 1.00 94.62 174 LEU A N 1
ATOM 1330 C CA . LEU A 1 174 ? 2.063 6.267 10.714 1.00 94.62 174 LEU A CA 1
ATOM 1331 C C . LEU A 1 174 ? 2.000 7.791 10.755 1.00 94.62 174 LEU A C 1
ATOM 1333 O O . LEU A 1 174 ? 1.732 8.373 11.800 1.00 94.62 174 LEU A O 1
ATOM 1337 N N . HIS A 1 175 ? 2.228 8.436 9.612 1.00 92.56 175 HIS A N 1
ATOM 1338 C CA . HIS A 1 175 ? 2.218 9.890 9.535 1.00 92.56 175 HIS A CA 1
ATOM 1339 C C . HIS A 1 175 ? 0.813 10.471 9.736 1.00 92.56 175 HIS A C 1
ATOM 1341 O O . HIS A 1 175 ? 0.649 11.472 10.424 1.00 92.56 175 HIS A O 1
ATOM 1347 N N . ALA A 1 176 ? -0.216 9.829 9.176 1.00 94.69 176 ALA A N 1
ATOM 1348 C CA . ALA A 1 176 ? -1.600 10.273 9.320 1.00 94.69 176 ALA A CA 1
ATOM 1349 C C . ALA A 1 176 ? -2.116 10.162 10.765 1.00 94.69 176 ALA A C 1
ATOM 1351 O O . ALA A 1 176 ? -2.964 10.950 11.172 1.00 94.69 176 ALA A O 1
ATOM 1352 N N . THR A 1 177 ? -1.607 9.194 11.527 1.00 94.50 177 THR A N 1
ATOM 1353 C CA . THR A 1 177 ? -2.003 8.940 12.920 1.00 94.50 177 THR A CA 1
ATOM 1354 C C . THR A 1 177 ? -1.070 9.584 13.946 1.00 94.50 177 THR A C 1
ATOM 1356 O O . THR A 1 177 ? -1.268 9.415 15.151 1.00 94.50 177 THR A O 1
ATOM 1359 N N . GLU A 1 178 ? -0.065 10.345 13.502 1.00 90.44 178 GLU A N 1
ATOM 1360 C CA . GLU A 1 178 ? 0.876 11.001 14.403 1.00 90.44 178 GLU A CA 1
ATOM 1361 C C . GLU A 1 178 ? 0.144 11.955 15.364 1.00 90.44 178 GLU A C 1
ATOM 1363 O O . GLU A 1 178 ? -0.640 12.812 14.961 1.00 90.44 178 GLU A O 1
ATOM 1368 N N . GLY A 1 179 ? 0.402 11.797 16.666 1.00 87.94 179 GLY A N 1
ATOM 1369 C CA . GLY A 1 179 ? -0.223 12.600 17.720 1.00 87.94 179 GLY A CA 1
ATOM 1370 C C . GLY A 1 179 ? -1.589 12.096 18.202 1.00 87.94 179 GLY A C 1
ATOM 1371 O O . GLY A 1 179 ? -2.076 12.601 19.213 1.00 87.94 179 GLY A O 1
ATOM 1372 N N . LEU A 1 180 ? -2.179 11.079 17.563 1.00 92.94 180 LEU A N 1
ATOM 1373 C CA . LEU A 1 180 ? -3.413 10.445 18.034 1.00 92.94 180 LEU A CA 1
ATOM 1374 C C . LEU A 1 180 ? -3.085 9.369 19.076 1.00 92.94 180 LEU A C 1
ATOM 1376 O O . LEU A 1 180 ? -2.512 8.324 18.756 1.00 92.94 180 LEU A O 1
ATOM 1380 N N . ALA A 1 181 ? -3.424 9.628 20.340 1.00 90.88 181 ALA A N 1
ATOM 1381 C CA . ALA A 1 181 ? -3.057 8.755 21.454 1.00 90.88 181 ALA A CA 1
ATOM 1382 C C . ALA A 1 181 ? -3.652 7.343 21.314 1.00 90.88 181 ALA A C 1
ATOM 1384 O O . ALA A 1 181 ? -2.979 6.367 21.644 1.00 90.88 181 ALA A O 1
ATOM 1385 N N . GLU A 1 182 ? -4.863 7.242 20.766 1.00 92.94 182 GLU A N 1
ATOM 1386 C CA . GLU A 1 182 ? -5.616 6.006 20.539 1.00 92.94 182 GLU A CA 1
ATOM 1387 C C . GLU A 1 182 ? -4.922 5.064 19.543 1.00 92.94 182 GLU A C 1
ATOM 1389 O O . GLU A 1 182 ? -5.065 3.847 19.636 1.00 92.94 182 GLU A O 1
ATOM 1394 N N . TYR A 1 183 ? -4.128 5.613 18.617 1.00 93.06 183 TYR A N 1
ATOM 1395 C CA . TYR A 1 183 ? -3.430 4.850 17.577 1.00 93.06 183 TYR A CA 1
ATOM 1396 C C . TYR A 1 183 ? -1.933 4.684 17.853 1.00 93.06 183 TYR A C 1
ATOM 1398 O O . TYR A 1 183 ? -1.221 4.124 17.019 1.00 93.06 183 TYR A O 1
ATOM 1406 N N . ARG A 1 184 ? -1.441 5.099 19.030 1.00 89.69 184 ARG A N 1
ATOM 1407 C CA . ARG A 1 184 ? -0.021 4.992 19.409 1.00 89.69 184 ARG A CA 1
ATOM 1408 C C . ARG A 1 184 ? 0.513 3.563 19.290 1.00 89.69 184 ARG A C 1
ATOM 1410 O O . ARG A 1 184 ? 1.606 3.366 18.765 1.00 89.69 184 ARG A O 1
ATOM 1417 N N . ASP A 1 185 ? -0.259 2.572 19.731 1.00 89.88 185 ASP A N 1
ATOM 1418 C CA . ASP A 1 185 ? 0.156 1.165 19.698 1.00 89.88 185 ASP A CA 1
ATOM 1419 C C . ASP A 1 185 ? 0.180 0.606 18.275 1.00 89.88 185 ASP A C 1
ATOM 1421 O O . ASP A 1 185 ? 1.121 -0.091 17.894 1.00 89.88 185 ASP A O 1
ATOM 1425 N N . ALA A 1 186 ? -0.838 0.932 17.471 1.00 92.12 186 ALA A N 1
ATOM 1426 C CA . ALA A 1 186 ? -0.880 0.563 16.057 1.00 92.12 186 ALA A CA 1
ATOM 1427 C C . ALA A 1 186 ? 0.268 1.227 15.283 1.00 92.12 186 ALA A C 1
ATOM 1429 O O . ALA A 1 186 ? 0.913 0.580 14.461 1.00 92.12 186 ALA A O 1
ATOM 1430 N N . GLY A 1 187 ? 0.574 2.489 15.597 1.00 92.75 187 GLY A N 1
ATOM 1431 C CA . GLY A 1 187 ? 1.723 3.199 15.058 1.00 92.75 187 GLY A CA 1
ATOM 1432 C C . GLY A 1 187 ? 3.045 2.544 15.463 1.00 92.75 187 GLY A C 1
ATOM 1433 O O . GLY A 1 187 ? 3.862 2.227 14.608 1.00 92.75 187 GLY A O 1
ATOM 1434 N N . SER A 1 188 ? 3.256 2.233 16.742 1.00 91.00 188 SER A N 1
ATOM 1435 C CA . SER A 1 188 ? 4.477 1.534 17.175 1.00 91.00 188 SER A CA 1
ATOM 1436 C C . SER A 1 188 ? 4.670 0.200 16.447 1.00 91.00 188 SER A C 1
ATOM 1438 O O . SER A 1 188 ? 5.759 -0.077 15.939 1.00 91.00 188 SER A O 1
ATOM 1440 N N . TYR A 1 189 ? 3.596 -0.585 16.319 1.00 92.75 189 TYR A N 1
ATOM 1441 C CA . TYR A 1 189 ? 3.600 -1.850 15.587 1.00 92.75 189 TYR A CA 1
ATOM 1442 C C . TYR A 1 189 ? 3.968 -1.662 14.106 1.00 92.75 189 TYR A C 1
ATOM 1444 O O . TYR A 1 189 ? 4.855 -2.346 13.590 1.00 92.75 189 TYR A O 1
ATOM 1452 N N . ALA A 1 190 ? 3.345 -0.689 13.434 1.00 94.56 190 ALA A N 1
ATOM 1453 C CA . ALA A 1 190 ? 3.633 -0.349 12.043 1.00 94.56 190 ALA A CA 1
ATOM 1454 C C . ALA A 1 190 ? 5.098 0.069 11.851 1.00 94.56 190 ALA A C 1
ATOM 1456 O O . ALA A 1 190 ? 5.767 -0.415 10.940 1.00 94.56 190 ALA A O 1
ATOM 1457 N N . ARG A 1 191 ? 5.620 0.926 12.737 1.00 94.12 191 ARG A N 1
ATOM 1458 C CA . ARG A 1 191 ? 7.010 1.397 12.690 1.00 94.12 191 ARG A CA 1
ATOM 1459 C C . ARG A 1 191 ? 7.993 0.241 12.828 1.00 94.12 191 ARG A C 1
ATOM 1461 O O . ARG A 1 191 ? 8.940 0.164 12.052 1.00 94.12 191 ARG A O 1
ATOM 1468 N N . GLN A 1 192 ? 7.782 -0.641 13.804 1.00 93.19 192 GLN A N 1
ATOM 1469 C CA . GLN A 1 192 ? 8.676 -1.778 14.032 1.00 93.19 192 GLN A CA 1
ATOM 1470 C C . GLN A 1 192 ? 8.627 -2.775 12.871 1.00 93.19 192 GLN A C 1
ATOM 1472 O O . GLN A 1 192 ? 9.679 -3.233 12.436 1.00 93.19 192 GLN A O 1
ATOM 1477 N N . SER A 1 193 ? 7.445 -3.002 12.291 1.00 95.06 193 SER A N 1
ATOM 1478 C CA . SER A 1 193 ? 7.287 -3.820 11.081 1.00 95.06 193 SER A CA 1
ATOM 1479 C C . SER A 1 193 ? 8.040 -3.223 9.885 1.00 95.06 193 SER A C 1
ATOM 1481 O O . SER A 1 193 ? 8.793 -3.922 9.214 1.00 95.06 193 SER A O 1
ATOM 1483 N N . VAL A 1 194 ? 7.915 -1.910 9.642 1.00 97.12 194 VAL A N 1
ATOM 1484 C CA . VAL A 1 194 ? 8.650 -1.233 8.556 1.00 97.12 194 VAL A CA 1
ATOM 1485 C C . VAL A 1 194 ? 10.162 -1.338 8.753 1.00 97.12 194 VAL A C 1
ATOM 1487 O O . VAL A 1 194 ? 10.873 -1.639 7.798 1.00 97.12 194 VAL A O 1
ATOM 1490 N N . LEU A 1 195 ? 10.663 -1.116 9.972 1.00 96.00 195 LEU A N 1
ATOM 1491 C CA . LEU A 1 195 ? 12.096 -1.221 10.264 1.00 96.00 195 LEU A CA 1
ATOM 1492 C C . LEU A 1 195 ? 12.613 -2.659 10.115 1.00 96.00 195 LEU A C 1
ATOM 1494 O O . LEU A 1 195 ? 13.701 -2.848 9.578 1.00 96.00 195 LEU A O 1
ATOM 1498 N N . HIS A 1 196 ? 11.837 -3.664 10.531 1.00 95.50 196 HIS A N 1
ATOM 1499 C CA . HIS A 1 196 ? 12.178 -5.080 10.347 1.00 95.50 196 HIS A CA 1
ATOM 1500 C C . HIS A 1 196 ? 12.383 -5.429 8.868 1.00 95.50 196 HIS A C 1
ATOM 1502 O O . HIS A 1 196 ? 13.452 -5.899 8.474 1.00 95.50 196 HIS A O 1
ATOM 1508 N N . TYR A 1 197 ? 11.420 -5.068 8.017 1.00 97.31 197 TYR A N 1
ATOM 1509 C CA . TYR A 1 197 ? 11.525 -5.292 6.574 1.00 97.31 197 TYR A CA 1
ATOM 1510 C C . TYR A 1 197 ? 12.637 -4.449 5.940 1.00 97.31 197 TYR A C 1
ATOM 1512 O O . TYR A 1 197 ? 13.366 -4.939 5.082 1.00 97.31 197 TYR A O 1
ATOM 1520 N N . ALA A 1 198 ? 12.831 -3.200 6.374 1.00 97.50 198 ALA A N 1
ATOM 1521 C CA . ALA A 1 198 ? 13.906 -2.351 5.864 1.00 97.50 198 ALA A CA 1
ATOM 1522 C C . ALA A 1 198 ? 15.303 -2.912 6.187 1.00 97.50 198 ALA A C 1
ATOM 1524 O O . ALA A 1 198 ? 16.200 -2.839 5.347 1.00 97.50 198 ALA A O 1
ATOM 1525 N N . ARG A 1 199 ? 15.490 -3.528 7.361 1.00 96.88 199 ARG A N 1
ATOM 1526 C CA . ARG A 1 199 ? 16.734 -4.239 7.709 1.00 96.88 199 ARG A CA 1
ATOM 1527 C C . ARG A 1 199 ? 16.988 -5.414 6.782 1.00 96.88 199 ARG A C 1
ATOM 1529 O O . ARG A 1 199 ? 18.105 -5.567 6.291 1.00 96.88 199 ARG A O 1
ATOM 1536 N N . TRP A 1 200 ? 15.951 -6.194 6.490 1.00 97.00 200 TRP A N 1
ATOM 1537 C CA . TRP A 1 200 ? 16.053 -7.265 5.505 1.00 97.00 200 TRP A CA 1
ATOM 1538 C C . TRP A 1 200 ? 16.402 -6.718 4.114 1.00 97.00 200 TRP A C 1
ATOM 1540 O O . TRP A 1 200 ? 17.321 -7.231 3.473 1.00 97.00 200 TRP A O 1
ATOM 1550 N N . MET A 1 201 ? 15.767 -5.619 3.688 1.00 97.25 201 MET A N 1
ATOM 1551 C CA . MET A 1 201 ? 16.068 -4.949 2.417 1.00 97.25 201 MET A CA 1
ATOM 1552 C C . MET A 1 201 ? 17.527 -4.496 2.335 1.00 97.25 201 MET A C 1
ATOM 1554 O O . MET A 1 201 ? 18.157 -4.655 1.293 1.00 97.25 201 MET A O 1
ATOM 1558 N N . MET A 1 202 ? 18.107 -3.968 3.418 1.00 95.25 202 MET A N 1
ATOM 1559 C CA . MET A 1 202 ? 19.515 -3.554 3.406 1.00 95.25 202 MET A CA 1
ATOM 1560 C C . MET A 1 202 ? 20.459 -4.683 2.987 1.00 95.25 202 MET A C 1
ATOM 1562 O O . MET A 1 202 ? 21.389 -4.440 2.212 1.00 95.25 202 MET A O 1
ATOM 1566 N N . ALA A 1 203 ? 20.196 -5.897 3.472 1.00 94.12 203 ALA A N 1
ATOM 1567 C CA . ALA A 1 203 ? 21.027 -7.065 3.221 1.00 94.12 203 ALA A CA 1
ATOM 1568 C C . ALA A 1 203 ? 20.732 -7.755 1.877 1.00 94.12 203 ALA A C 1
ATOM 1570 O O . ALA A 1 203 ? 21.661 -8.271 1.260 1.00 94.12 203 ALA A O 1
ATOM 1571 N N . HIS A 1 204 ? 19.479 -7.747 1.410 1.00 95.25 204 HIS A N 1
ATOM 1572 C CA . HIS A 1 204 ? 19.050 -8.624 0.310 1.00 95.25 204 HIS A CA 1
ATOM 1573 C C . HIS A 1 204 ? 18.603 -7.892 -0.958 1.00 95.25 204 HIS A C 1
ATOM 1575 O O . HIS A 1 204 ? 18.717 -8.458 -2.046 1.00 95.25 204 HIS A O 1
ATOM 1581 N N . GLU A 1 205 ? 18.104 -6.654 -0.849 1.00 95.25 205 GLU A N 1
ATOM 1582 C CA . GLU A 1 205 ? 17.511 -5.973 -2.001 1.00 95.25 205 GLU A CA 1
ATOM 1583 C C . GLU A 1 205 ? 18.537 -5.548 -3.049 1.00 95.25 205 GLU A C 1
ATOM 1585 O O . GLU A 1 205 ? 19.656 -5.104 -2.738 1.00 95.25 205 GLU A O 1
ATOM 1590 N N . ARG A 1 206 ? 18.092 -5.640 -4.302 1.00 94.62 206 ARG A N 1
ATOM 1591 C CA . ARG A 1 206 ? 18.862 -5.396 -5.525 1.00 94.62 206 ARG A CA 1
ATOM 1592 C C . ARG A 1 206 ? 17.941 -4.916 -6.654 1.00 94.62 206 ARG A C 1
ATOM 1594 O O . ARG A 1 206 ? 16.746 -5.206 -6.593 1.00 94.62 206 ARG A O 1
ATOM 1601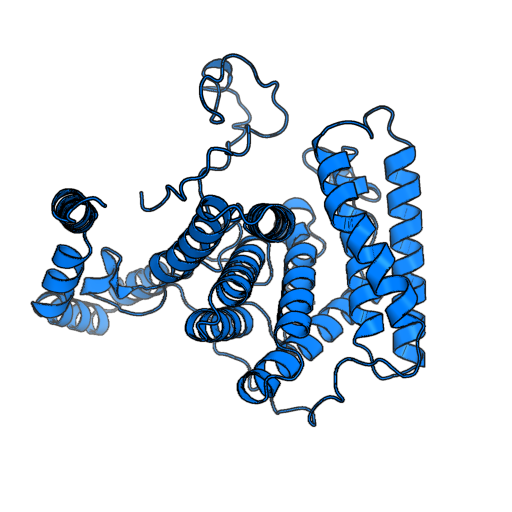 N N . PRO A 1 207 ? 18.447 -4.188 -7.662 1.00 96.19 207 PRO A N 1
ATOM 1602 C CA . PRO A 1 207 ? 17.666 -3.829 -8.845 1.00 96.19 207 PRO A CA 1
ATOM 1603 C C . PRO A 1 207 ? 17.000 -5.043 -9.501 1.00 96.19 207 PRO A C 1
ATOM 1605 O O . PRO A 1 207 ? 17.604 -6.109 -9.601 1.00 96.19 207 PRO A O 1
ATOM 1608 N N . TYR A 1 208 ? 15.763 -4.888 -9.977 1.00 95.75 208 TYR A N 1
ATOM 1609 C CA . TYR A 1 208 ? 15.047 -5.990 -10.634 1.00 95.75 208 TYR A CA 1
ATOM 1610 C C . TYR A 1 208 ? 15.725 -6.421 -11.939 1.00 95.75 208 TYR A C 1
ATOM 1612 O O . TYR A 1 208 ? 15.776 -7.602 -12.260 1.00 95.75 208 TYR A O 1
ATOM 1620 N N . LEU A 1 209 ? 16.268 -5.459 -12.689 1.00 95.88 209 LEU A N 1
ATOM 1621 C CA . LEU A 1 209 ? 16.865 -5.711 -14.003 1.00 95.88 209 LEU A CA 1
ATOM 1622 C C . LEU A 1 209 ? 18.252 -6.371 -13.946 1.00 95.88 209 LEU A C 1
ATOM 1624 O O . LEU A 1 209 ? 18.752 -6.770 -14.994 1.00 95.88 209 LEU A O 1
ATOM 1628 N N . ASP A 1 210 ? 18.838 -6.539 -12.756 1.00 94.81 210 ASP A N 1
ATOM 1629 C CA . ASP A 1 210 ? 20.042 -7.363 -12.577 1.00 94.81 210 ASP A CA 1
ATOM 1630 C C . ASP A 1 210 ? 19.744 -8.861 -12.787 1.00 94.81 210 ASP A C 1
ATOM 1632 O O . ASP A 1 210 ? 20.663 -9.634 -13.041 1.00 94.81 210 ASP A O 1
ATOM 1636 N N . HIS A 1 211 ? 18.464 -9.247 -12.714 1.00 92.81 211 HIS A N 1
ATOM 1637 C CA . HIS A 1 211 ? 17.943 -10.594 -12.969 1.00 92.81 211 HIS A CA 1
ATOM 1638 C C . HIS A 1 211 ? 16.777 -10.534 -13.963 1.00 92.81 211 HIS A C 1
ATOM 1640 O O . HIS A 1 211 ? 15.664 -10.991 -13.705 1.00 92.81 211 HIS A O 1
ATOM 1646 N N . ALA A 1 212 ? 17.010 -9.887 -15.106 1.00 93.75 212 ALA A N 1
ATOM 1647 C CA . ALA A 1 212 ? 15.988 -9.678 -16.128 1.00 93.75 212 ALA A CA 1
ATOM 1648 C C . ALA A 1 212 ? 15.392 -10.989 -16.680 1.00 93.75 212 ALA A C 1
ATOM 1650 O O . ALA A 1 212 ? 14.271 -10.975 -17.185 1.00 93.75 212 ALA A O 1
ATOM 1651 N N . GLU A 1 213 ? 16.128 -12.099 -16.586 1.00 93.69 213 GLU A N 1
ATOM 1652 C CA . GLU A 1 213 ? 15.707 -13.448 -16.968 1.00 93.69 213 GLU A CA 1
ATOM 1653 C C . GLU A 1 213 ? 14.550 -14.010 -16.129 1.00 93.69 213 GLU A C 1
ATOM 1655 O O . GLU A 1 213 ? 13.819 -14.869 -16.623 1.00 93.69 213 GLU A O 1
ATOM 1660 N N . ASP A 1 214 ? 14.359 -13.505 -14.907 1.00 89.69 214 ASP A N 1
ATOM 1661 C CA . ASP A 1 214 ? 13.275 -13.920 -14.009 1.00 89.69 214 ASP A CA 1
ATOM 1662 C C . ASP A 1 214 ? 11.960 -13.168 -14.298 1.00 89.69 214 ASP A C 1
ATOM 1664 O O . ASP A 1 214 ? 10.904 -13.522 -13.774 1.00 89.69 214 ASP A O 1
ATOM 1668 N N . LEU A 1 215 ? 12.010 -12.117 -15.125 1.00 90.94 215 LEU A N 1
ATOM 1669 C CA . LEU A 1 215 ? 10.882 -11.226 -15.393 1.00 90.94 215 LEU A CA 1
ATOM 1670 C C . LEU A 1 215 ? 10.122 -11.658 -16.647 1.00 90.94 215 LEU A C 1
ATOM 1672 O O . LEU A 1 215 ? 10.718 -11.892 -17.700 1.00 90.94 215 LEU A O 1
ATOM 1676 N N . GLU A 1 216 ? 8.788 -11.637 -16.590 1.00 87.00 216 GLU A N 1
ATOM 1677 C CA . GLU A 1 216 ? 7.948 -11.896 -17.767 1.00 87.00 216 GLU A CA 1
ATOM 1678 C C . GLU A 1 216 ? 8.208 -10.833 -18.849 1.00 87.00 216 GLU A C 1
ATOM 1680 O O . GLU A 1 216 ? 8.281 -11.138 -20.041 1.00 87.00 216 GLU A O 1
ATOM 1685 N N . TYR A 1 217 ? 8.400 -9.574 -18.426 1.00 87.25 217 TYR A N 1
ATOM 1686 C CA . TYR A 1 217 ? 8.729 -8.454 -19.313 1.00 87.25 217 TYR A CA 1
ATOM 1687 C C . TYR A 1 217 ? 9.735 -7.480 -18.671 1.00 87.25 217 TYR A C 1
ATOM 1689 O O . TYR A 1 217 ? 9.318 -6.557 -17.953 1.00 87.25 217 TYR A O 1
ATOM 1697 N N . PRO A 1 218 ? 11.042 -7.596 -18.975 1.00 92.44 218 PRO A N 1
ATOM 1698 C CA . PRO A 1 218 ? 12.089 -6.717 -18.448 1.00 92.44 218 PRO A CA 1
ATOM 1699 C C . PRO A 1 218 ? 12.073 -5.342 -19.142 1.00 92.44 218 PRO A C 1
ATOM 1701 O O . PRO A 1 218 ? 12.841 -5.052 -20.055 1.00 92.44 218 PRO A O 1
ATOM 1704 N N . THR A 1 219 ? 11.138 -4.488 -18.730 1.00 93.56 219 THR A N 1
ATOM 1705 C CA . THR A 1 219 ? 10.895 -3.152 -19.310 1.00 93.56 219 THR A CA 1
ATOM 1706 C C . THR A 1 219 ? 11.331 -2.028 -18.373 1.00 93.56 219 THR A C 1
ATOM 1708 O O . THR A 1 219 ? 11.558 -2.245 -17.181 1.00 93.56 219 THR A O 1
ATOM 1711 N N . GLU A 1 220 ? 11.327 -0.786 -18.864 1.00 95.12 220 GLU A N 1
ATOM 1712 C CA . GLU A 1 220 ? 11.614 0.412 -18.063 1.00 95.12 220 GLU A CA 1
ATOM 1713 C C . GLU A 1 220 ? 10.662 0.598 -16.864 1.00 95.12 220 GLU A C 1
ATOM 1715 O O . GLU A 1 220 ? 10.952 1.345 -15.930 1.00 95.12 220 GLU A O 1
ATOM 1720 N N . THR A 1 221 ? 9.521 -0.103 -16.862 1.00 94.44 221 THR A N 1
ATOM 1721 C CA . THR A 1 221 ? 8.613 -0.157 -15.710 1.00 94.44 221 THR A CA 1
ATOM 1722 C C . THR A 1 221 ? 9.306 -0.744 -14.485 1.00 94.44 221 THR A C 1
ATOM 1724 O O . THR A 1 221 ? 9.080 -0.241 -13.389 1.00 94.44 221 THR A O 1
ATOM 1727 N N . TRP A 1 222 ? 10.147 -1.767 -14.652 1.00 96.06 222 TRP A N 1
ATOM 1728 C CA . TRP A 1 222 ? 10.888 -2.373 -13.545 1.00 96.06 222 TRP A CA 1
ATOM 1729 C C . TRP A 1 222 ? 11.974 -1.437 -13.009 1.00 96.06 222 TRP A C 1
ATOM 1731 O O . TRP A 1 222 ? 12.076 -1.259 -11.799 1.00 96.06 222 TRP A O 1
ATOM 1741 N N . ALA A 1 223 ? 12.674 -0.718 -13.890 1.00 96.69 223 ALA A N 1
ATOM 1742 C CA . ALA A 1 223 ? 13.598 0.335 -13.466 1.00 96.69 223 ALA A CA 1
ATOM 1743 C C . ALA A 1 223 ? 12.885 1.438 -12.656 1.00 96.69 223 ALA A C 1
ATOM 1745 O O . ALA A 1 223 ? 13.369 1.886 -11.620 1.00 96.69 223 ALA A O 1
ATOM 1746 N N . ALA A 1 224 ? 11.688 1.850 -13.084 1.00 97.12 224 ALA A N 1
ATOM 1747 C CA . ALA A 1 224 ? 10.883 2.817 -12.340 1.00 97.12 224 ALA A CA 1
ATOM 1748 C C . ALA A 1 224 ? 10.272 2.235 -11.046 1.00 97.12 224 ALA A C 1
ATOM 1750 O O . ALA A 1 224 ? 10.025 2.979 -10.097 1.00 97.12 224 ALA A O 1
ATOM 1751 N N . GLN A 1 225 ? 10.023 0.922 -10.981 1.00 95.81 225 GLN A N 1
ATOM 1752 C CA . GLN A 1 225 ? 9.611 0.220 -9.761 1.00 95.81 225 GLN A CA 1
ATOM 1753 C C . GLN A 1 225 ? 10.714 0.232 -8.702 1.00 95.81 225 GLN A C 1
ATOM 1755 O O . GLN A 1 225 ? 10.407 0.436 -7.528 1.00 95.81 225 GLN A O 1
ATOM 1760 N N . ASP A 1 226 ? 11.980 0.077 -9.103 1.00 97.25 226 ASP A N 1
ATOM 1761 C CA . ASP A 1 226 ? 13.125 0.082 -8.182 1.00 97.25 226 ASP A CA 1
ATOM 1762 C C . ASP A 1 226 ? 13.248 1.392 -7.386 1.00 97.25 226 ASP A C 1
ATOM 1764 O O . ASP A 1 226 ? 13.721 1.372 -6.247 1.00 97.25 226 ASP A O 1
ATOM 1768 N N . LEU A 1 227 ? 12.718 2.514 -7.899 1.00 98.06 227 LEU A N 1
ATOM 1769 C CA . LEU A 1 227 ? 12.625 3.769 -7.139 1.00 98.06 227 LEU A CA 1
ATOM 1770 C C . LEU A 1 227 ? 11.922 3.568 -5.786 1.00 98.06 227 LEU A C 1
ATOM 1772 O O . LEU A 1 227 ? 12.324 4.164 -4.787 1.00 98.06 227 LEU A O 1
ATOM 1776 N N . ARG A 1 228 ? 10.911 2.687 -5.715 1.00 97.44 228 ARG A N 1
ATOM 1777 C CA . ARG A 1 228 ? 10.201 2.389 -4.460 1.00 97.44 228 ARG A CA 1
ATOM 1778 C C . ARG A 1 228 ? 11.116 1.810 -3.397 1.00 97.44 228 ARG A C 1
ATOM 1780 O O . ARG A 1 228 ? 10.966 2.181 -2.237 1.00 97.44 228 ARG A O 1
ATOM 1787 N N . LYS A 1 229 ? 12.049 0.929 -3.771 1.00 97.94 229 LYS A N 1
ATOM 1788 C CA . LYS A 1 229 ? 12.963 0.279 -2.820 1.00 97.94 229 LYS A CA 1
ATOM 1789 C C . LYS A 1 229 ? 13.815 1.321 -2.110 1.00 97.94 229 LYS A C 1
ATOM 1791 O O . LYS A 1 229 ? 13.878 1.350 -0.883 1.00 97.94 229 LYS A O 1
ATOM 1796 N N . GLY A 1 230 ? 14.396 2.228 -2.891 1.00 97.50 230 GLY A N 1
ATOM 1797 C CA . GLY A 1 230 ? 15.178 3.338 -2.370 1.00 97.50 230 GLY A CA 1
ATOM 1798 C C . GLY A 1 230 ? 14.350 4.298 -1.507 1.00 97.50 230 GLY A C 1
ATOM 1799 O O . GLY A 1 230 ? 14.754 4.621 -0.391 1.00 97.50 230 GLY A O 1
ATOM 1800 N N . VAL A 1 231 ? 13.150 4.684 -1.962 1.00 98.06 231 VAL A N 1
ATOM 1801 C CA . VAL A 1 231 ? 12.228 5.535 -1.182 1.00 98.06 231 VAL A CA 1
ATOM 1802 C C . VAL A 1 231 ? 11.836 4.888 0.150 1.00 98.06 231 VAL A C 1
ATOM 1804 O O . VAL A 1 231 ? 11.828 5.570 1.172 1.00 98.06 231 VAL A O 1
ATOM 1807 N N . VAL A 1 232 ? 11.540 3.585 0.174 1.00 98.25 232 VAL A N 1
ATOM 1808 C CA . VAL A 1 232 ? 11.198 2.858 1.409 1.00 98.25 232 VAL A CA 1
ATOM 1809 C C . VAL A 1 232 ? 12.353 2.891 2.408 1.00 98.25 232 VAL A C 1
ATOM 1811 O O . VAL A 1 232 ? 12.116 3.123 3.591 1.00 98.25 232 VAL A O 1
ATOM 1814 N N . LEU A 1 233 ? 13.599 2.728 1.958 1.00 98.19 233 LEU A N 1
ATOM 1815 C CA . LEU A 1 233 ? 14.764 2.823 2.843 1.00 98.19 233 LEU A CA 1
ATOM 1816 C C . LEU A 1 233 ? 14.948 4.236 3.411 1.00 98.19 233 LEU A C 1
ATOM 1818 O O . LEU A 1 233 ? 15.265 4.380 4.590 1.00 98.19 233 LEU A O 1
ATOM 1822 N N . TRP A 1 234 ? 14.672 5.280 2.627 1.00 96.62 234 TRP A N 1
ATOM 1823 C CA . TRP A 1 234 ? 14.663 6.661 3.125 1.00 96.62 234 TRP A CA 1
ATOM 1824 C C . TRP A 1 234 ? 13.531 6.931 4.122 1.00 96.62 234 TRP A C 1
ATOM 1826 O O . TRP A 1 234 ? 13.745 7.600 5.135 1.00 96.62 234 TRP A O 1
ATOM 1836 N N . MET A 1 235 ? 12.342 6.373 3.891 1.00 96.44 235 MET A N 1
ATOM 1837 C CA . MET A 1 235 ? 11.247 6.412 4.865 1.00 96.44 235 MET A CA 1
ATOM 1838 C C . MET A 1 235 ? 11.625 5.693 6.166 1.00 96.44 235 MET A C 1
ATOM 1840 O O . MET A 1 235 ? 11.405 6.226 7.251 1.00 96.44 235 MET A O 1
ATOM 1844 N N . ALA A 1 236 ? 12.229 4.508 6.069 1.00 96.19 236 ALA A N 1
ATOM 1845 C CA . ALA A 1 236 ? 12.705 3.750 7.221 1.00 96.19 236 ALA A CA 1
ATOM 1846 C C . ALA A 1 236 ? 13.812 4.500 7.978 1.00 96.19 236 ALA A C 1
ATOM 1848 O O . ALA A 1 236 ? 13.793 4.541 9.206 1.00 96.19 236 ALA A O 1
ATOM 1849 N N . ALA A 1 237 ? 14.725 5.168 7.268 1.00 95.00 237 ALA A N 1
ATOM 1850 C CA . ALA A 1 237 ? 15.739 6.023 7.876 1.00 95.00 237 ALA A CA 1
ATOM 1851 C C . ALA A 1 237 ? 15.109 7.181 8.669 1.00 95.00 237 ALA A C 1
ATOM 1853 O O . ALA A 1 237 ? 15.542 7.460 9.783 1.00 95.00 237 ALA A O 1
ATOM 1854 N N . ALA A 1 238 ? 14.053 7.814 8.145 1.00 92.31 238 ALA A N 1
ATOM 1855 C CA . ALA A 1 238 ? 13.311 8.854 8.864 1.00 92.31 238 ALA A CA 1
ATOM 1856 C C . ALA A 1 238 ? 12.558 8.321 10.098 1.00 92.31 238 ALA A C 1
ATOM 1858 O O . ALA A 1 238 ? 12.277 9.072 11.032 1.00 92.31 238 ALA A O 1
ATOM 1859 N N . LEU A 1 239 ? 12.233 7.026 10.112 1.00 90.94 239 LEU A N 1
ATOM 1860 C CA . LEU A 1 239 ? 11.646 6.358 11.267 1.00 90.94 239 LEU A CA 1
ATOM 1861 C C . LEU A 1 239 ? 12.695 5.939 12.296 1.00 90.94 239 LEU A C 1
ATOM 1863 O O . LEU A 1 239 ? 12.344 5.858 13.466 1.00 90.94 239 LEU A O 1
ATOM 1867 N N . CYS A 1 240 ? 13.932 5.640 11.895 1.00 90.31 240 CYS A N 1
ATOM 1868 C CA . CYS A 1 240 ? 14.950 5.016 12.738 1.00 90.31 240 CYS A CA 1
ATOM 1869 C C . CYS A 1 240 ? 15.510 5.966 13.814 1.00 90.31 240 CYS A C 1
ATOM 1871 O O . CYS A 1 240 ? 15.865 7.112 13.538 1.00 90.31 240 CYS A O 1
ATOM 1873 N N . SER A 1 241 ? 15.608 5.470 15.053 1.00 85.06 241 SER A N 1
ATOM 1874 C CA . SER A 1 241 ? 16.148 6.244 16.181 1.00 85.06 241 SER A CA 1
ATOM 1875 C C . SER A 1 241 ? 17.666 6.132 16.325 1.00 85.06 241 SER A C 1
ATOM 1877 O O . SER A 1 241 ? 18.293 7.086 16.780 1.00 85.06 241 SER A O 1
ATOM 1879 N N . GLU A 1 242 ? 18.245 5.001 15.922 1.00 88.50 242 GLU A N 1
ATOM 1880 C CA . GLU A 1 242 ? 19.675 4.715 16.049 1.00 88.50 242 GLU A CA 1
ATOM 1881 C C . GLU A 1 242 ? 20.464 5.361 14.906 1.00 88.50 242 GLU A C 1
ATOM 1883 O O . GLU A 1 242 ? 20.193 5.103 13.734 1.00 88.50 242 GLU A O 1
ATOM 1888 N N . GLU A 1 243 ? 21.459 6.189 15.237 1.00 89.12 243 GLU A N 1
ATOM 1889 C CA . GLU A 1 243 ? 22.238 6.960 14.255 1.00 89.12 243 GLU A CA 1
ATOM 1890 C C . GLU A 1 243 ? 22.926 6.059 13.220 1.00 89.12 243 GLU A C 1
ATOM 1892 O O . GLU A 1 243 ? 22.752 6.237 12.017 1.00 89.12 243 GLU A O 1
ATOM 1897 N N . ALA A 1 244 ? 23.658 5.046 13.686 1.00 92.50 244 ALA A N 1
ATOM 1898 C CA . ALA A 1 244 ? 24.440 4.167 12.819 1.00 92.50 244 ALA A CA 1
ATOM 1899 C C . ALA A 1 244 ? 23.555 3.330 11.877 1.00 92.50 244 ALA A C 1
ATOM 1901 O O . ALA A 1 244 ? 23.893 3.111 10.707 1.00 92.50 244 ALA A O 1
ATOM 1902 N N . GLU A 1 245 ? 22.402 2.869 12.371 1.00 93.31 245 GLU A N 1
ATOM 1903 C CA . GLU A 1 245 ? 21.423 2.155 11.550 1.00 93.31 245 GLU A CA 1
ATOM 1904 C C . GLU A 1 245 ? 20.801 3.105 10.518 1.00 93.31 245 GLU A C 1
ATOM 1906 O O . GLU A 1 245 ? 20.731 2.769 9.333 1.00 93.31 245 GLU A O 1
ATOM 1911 N N . ARG A 1 246 ? 20.432 4.322 10.940 1.00 93.62 246 ARG A N 1
ATOM 1912 C CA . ARG A 1 246 ? 19.894 5.361 10.059 1.00 93.62 246 ARG A CA 1
ATOM 1913 C C . ARG A 1 246 ? 20.851 5.692 8.917 1.00 93.62 246 ARG A C 1
ATOM 1915 O O . ARG A 1 246 ? 20.427 5.676 7.765 1.00 93.62 246 ARG A O 1
ATOM 1922 N N . GLU A 1 247 ? 22.129 5.927 9.196 1.00 94.19 247 GLU A N 1
ATOM 1923 C CA . GLU A 1 247 ? 23.140 6.186 8.160 1.00 94.19 247 GLU A CA 1
ATOM 1924 C C . GLU A 1 247 ? 23.290 5.017 7.176 1.00 94.19 247 GLU A C 1
ATOM 1926 O O . GLU A 1 247 ? 23.532 5.219 5.985 1.00 94.19 247 GLU A O 1
ATOM 1931 N N . THR A 1 248 ? 23.156 3.779 7.656 1.00 96.00 248 THR A N 1
ATOM 1932 C CA . THR A 1 248 ? 23.251 2.584 6.804 1.00 96.00 248 THR A CA 1
ATOM 1933 C C . THR A 1 248 ? 22.034 2.463 5.882 1.00 96.00 248 THR A C 1
ATOM 1935 O O . THR A 1 248 ? 22.199 2.225 4.682 1.00 96.00 248 THR A O 1
ATOM 1938 N N . LEU A 1 249 ? 20.831 2.721 6.409 1.00 97.06 249 LEU A N 1
ATOM 1939 C CA . LEU A 1 249 ? 19.591 2.796 5.629 1.00 97.06 249 LEU A CA 1
ATOM 1940 C C . LEU A 1 249 ? 19.677 3.877 4.544 1.00 97.06 249 LEU A C 1
ATOM 1942 O O . LEU A 1 249 ? 19.344 3.611 3.390 1.00 97.06 249 LEU A O 1
ATOM 1946 N N . GLN A 1 250 ? 20.175 5.069 4.891 1.00 96.06 250 GLN A N 1
ATOM 1947 C CA . GLN A 1 250 ? 20.361 6.177 3.947 1.00 96.06 250 GLN A CA 1
ATOM 1948 C C . GLN A 1 250 ? 21.319 5.803 2.816 1.00 96.06 250 GLN A C 1
ATOM 1950 O O . GLN A 1 250 ? 20.964 5.946 1.648 1.00 96.06 250 GLN A O 1
ATOM 1955 N N . ARG A 1 251 ? 22.499 5.259 3.147 1.00 96.94 251 ARG A N 1
ATOM 1956 C CA . ARG A 1 251 ? 23.502 4.850 2.151 1.00 96.94 251 ARG A CA 1
ATOM 1957 C C . ARG A 1 251 ? 22.956 3.808 1.176 1.00 96.94 251 ARG A C 1
ATOM 1959 O O . ARG A 1 251 ? 23.134 3.945 -0.034 1.00 96.94 251 ARG A O 1
ATOM 1966 N N . LYS A 1 252 ? 22.260 2.777 1.673 1.00 97.75 252 LYS A N 1
ATOM 1967 C CA . LYS A 1 252 ? 21.631 1.768 0.801 1.00 97.75 252 LYS A CA 1
ATOM 1968 C C . LYS A 1 252 ? 20.488 2.372 -0.024 1.00 97.75 252 LYS A C 1
ATOM 1970 O O . LYS A 1 252 ? 20.378 2.064 -1.210 1.00 97.75 252 LYS A O 1
ATOM 1975 N N . GLY A 1 253 ? 19.662 3.229 0.577 1.00 97.38 253 GLY A N 1
ATOM 1976 C CA . GLY A 1 253 ? 18.566 3.921 -0.102 1.00 97.38 253 GLY A CA 1
ATOM 1977 C C . GLY A 1 253 ? 19.052 4.789 -1.259 1.00 97.38 253 GLY A C 1
ATOM 1978 O O . GLY A 1 253 ? 18.522 4.691 -2.363 1.00 97.38 253 GLY A O 1
ATOM 1979 N N . GLU A 1 254 ? 20.098 5.584 -1.035 1.00 96.88 254 GLU A N 1
ATOM 1980 C CA . GLU A 1 254 ? 20.757 6.398 -2.062 1.00 96.88 254 GLU A CA 1
ATOM 1981 C C . GLU A 1 254 ? 21.353 5.544 -3.186 1.00 96.88 254 GLU A C 1
ATOM 1983 O O . GLU A 1 254 ? 21.159 5.860 -4.362 1.00 96.88 254 GLU A O 1
ATOM 1988 N N . ALA A 1 255 ? 22.018 4.435 -2.845 1.00 97.75 255 ALA A N 1
ATOM 1989 C CA . ALA A 1 255 ? 22.579 3.521 -3.836 1.00 97.75 255 ALA A CA 1
ATOM 1990 C C . ALA A 1 255 ? 21.491 2.921 -4.745 1.00 97.75 255 ALA A C 1
ATOM 1992 O O . ALA A 1 255 ? 21.625 2.971 -5.969 1.00 97.75 255 ALA A O 1
ATOM 1993 N N . LEU A 1 256 ? 20.392 2.416 -4.166 1.00 97.50 256 LEU A N 1
ATOM 1994 C CA . LEU A 1 256 ? 19.276 1.857 -4.937 1.00 97.50 256 LEU A CA 1
ATOM 1995 C C . LEU A 1 256 ? 18.552 2.924 -5.769 1.00 97.50 256 LEU A C 1
ATOM 1997 O O . LEU A 1 256 ? 18.247 2.668 -6.930 1.00 97.50 256 LEU A O 1
ATOM 2001 N N . LEU A 1 257 ? 18.317 4.128 -5.227 1.00 97.06 257 LEU A N 1
ATOM 2002 C CA . LEU A 1 257 ? 17.733 5.237 -5.996 1.00 97.06 257 LEU A CA 1
ATOM 2003 C C . LEU A 1 257 ? 18.607 5.618 -7.189 1.00 97.06 257 LEU A C 1
ATOM 2005 O O . LEU A 1 257 ? 18.101 5.772 -8.299 1.00 97.06 257 LEU A O 1
ATOM 2009 N N . SER A 1 258 ? 19.915 5.750 -6.972 1.00 97.44 258 SER A N 1
ATOM 2010 C CA . SER A 1 258 ? 20.863 6.116 -8.027 1.00 97.44 258 SER A CA 1
ATOM 2011 C C . SER A 1 258 ? 20.891 5.064 -9.135 1.00 97.44 258 SER A C 1
ATOM 2013 O O . SER A 1 258 ? 20.840 5.407 -10.315 1.00 97.44 258 SER A O 1
ATOM 2015 N N . GLN A 1 259 ? 20.909 3.777 -8.771 1.00 97.69 259 GLN A N 1
ATOM 2016 C CA . GLN A 1 259 ? 20.833 2.671 -9.729 1.00 97.69 259 GLN A CA 1
ATOM 2017 C C . GLN A 1 259 ? 19.504 2.669 -10.494 1.00 97.69 259 GLN A C 1
ATOM 2019 O O . GLN A 1 259 ? 19.515 2.571 -11.721 1.00 97.69 259 GLN A O 1
ATOM 2024 N N . ALA A 1 260 ? 18.377 2.848 -9.801 1.00 97.69 260 ALA A N 1
ATOM 2025 C CA . ALA A 1 260 ? 17.051 2.908 -10.411 1.00 97.69 260 ALA A CA 1
ATOM 2026 C C . ALA A 1 260 ? 16.930 4.063 -11.418 1.00 97.69 260 ALA A C 1
ATOM 2028 O O . ALA A 1 260 ? 16.468 3.861 -12.542 1.00 97.69 260 ALA A O 1
ATOM 2029 N N . TRP A 1 261 ? 17.404 5.261 -11.058 1.00 97.75 261 TRP A N 1
ATOM 2030 C CA . TRP A 1 261 ? 17.420 6.420 -11.952 1.00 97.75 261 TRP A CA 1
ATOM 2031 C C . TRP A 1 261 ? 18.327 6.211 -13.162 1.00 97.75 261 TRP A C 1
ATOM 2033 O O . TRP A 1 261 ? 17.892 6.451 -14.288 1.00 97.75 261 TRP A O 1
ATOM 2043 N N . ASN A 1 262 ? 19.555 5.727 -12.958 1.00 98.12 262 ASN A N 1
ATOM 2044 C CA . ASN A 1 262 ? 20.482 5.441 -14.056 1.00 98.12 262 ASN A CA 1
ATOM 2045 C C . ASN A 1 262 ? 19.898 4.405 -15.023 1.00 98.12 262 ASN A C 1
ATOM 2047 O O . ASN A 1 262 ? 19.924 4.606 -16.238 1.00 98.12 262 ASN A O 1
ATOM 2051 N N . SER A 1 263 ? 19.317 3.334 -14.478 1.00 97.75 263 SER A N 1
ATOM 2052 C CA . SER A 1 263 ? 18.652 2.294 -15.256 1.00 97.75 263 SER A CA 1
ATOM 2053 C C . SER A 1 263 ? 17.474 2.866 -16.045 1.00 97.75 263 SER A C 1
ATOM 2055 O O . SER A 1 263 ? 17.448 2.755 -17.269 1.00 97.75 263 SER A O 1
ATOM 2057 N N . LEU A 1 264 ? 16.556 3.591 -15.397 1.00 97.94 264 LEU A N 1
ATOM 2058 C CA . LEU A 1 264 ? 15.389 4.184 -16.055 1.00 97.94 264 LEU A CA 1
ATOM 2059 C C . LEU A 1 264 ? 15.782 5.166 -17.167 1.00 97.94 264 LEU A C 1
ATOM 2061 O O . LEU A 1 264 ? 15.205 5.137 -18.254 1.00 97.94 264 LEU A O 1
ATOM 2065 N N . LEU A 1 265 ? 16.765 6.033 -16.918 1.00 97.81 265 LEU A N 1
ATOM 2066 C CA . LEU A 1 265 ? 17.206 7.038 -17.887 1.00 97.81 265 LEU A CA 1
ATOM 2067 C C . LEU A 1 265 ? 17.901 6.424 -19.111 1.00 97.81 265 LEU A C 1
ATOM 2069 O O . LEU A 1 265 ? 17.915 7.062 -20.168 1.00 97.81 265 LEU A O 1
ATOM 2073 N N . SER A 1 266 ? 18.411 5.192 -19.002 1.00 97.44 266 SER A N 1
ATOM 2074 C CA . SER A 1 266 ? 19.017 4.465 -20.123 1.00 97.44 266 SER A CA 1
ATOM 2075 C C . SER A 1 266 ? 18.001 4.034 -21.191 1.00 97.44 266 SER A C 1
ATOM 2077 O O . SER A 1 266 ? 18.352 3.929 -22.367 1.00 97.44 266 SER A O 1
ATOM 2079 N N . PHE A 1 267 ? 16.725 3.859 -20.827 1.00 97.44 267 PHE A N 1
ATOM 2080 C CA . PHE A 1 267 ? 15.681 3.464 -21.772 1.00 97.44 267 PHE A CA 1
ATOM 2081 C C . PHE A 1 267 ? 15.258 4.634 -22.670 1.00 97.44 267 PHE A C 1
ATOM 2083 O O . PHE A 1 267 ? 15.027 5.758 -22.209 1.00 97.44 267 PHE A O 1
ATOM 2090 N N . SER A 1 268 ? 15.072 4.366 -23.965 1.00 97.00 268 SER A N 1
ATOM 2091 C CA . SER A 1 268 ? 14.450 5.312 -24.907 1.00 97.00 268 SER A CA 1
ATOM 2092 C C . SER A 1 268 ? 12.941 5.459 -24.666 1.00 97.00 268 SER A C 1
ATOM 2094 O O . SER A 1 268 ? 12.376 6.519 -24.926 1.00 97.00 268 SER A O 1
ATOM 2096 N N . THR A 1 269 ? 12.307 4.429 -24.098 1.00 94.75 269 THR A N 1
ATOM 2097 C CA . THR A 1 269 ? 10.881 4.346 -23.729 1.00 94.75 269 THR A CA 1
ATOM 2098 C C . THR A 1 269 ? 10.575 4.880 -22.328 1.00 94.75 269 THR A C 1
ATOM 2100 O O . THR A 1 269 ? 9.440 4.810 -21.866 1.00 94.75 269 THR A O 1
ATOM 2103 N N . ARG A 1 270 ? 11.551 5.485 -21.639 1.00 94.94 270 ARG A N 1
ATOM 2104 C CA . ARG A 1 270 ? 11.400 6.020 -20.269 1.00 94.94 270 ARG A CA 1
ATOM 2105 C C . ARG A 1 270 ? 10.241 7.007 -20.074 1.00 94.94 270 ARG A C 1
ATOM 2107 O O . ARG A 1 270 ? 9.775 7.200 -18.957 1.00 94.94 270 ARG A O 1
ATOM 2114 N N . SER A 1 271 ? 9.781 7.641 -21.152 1.00 93.75 271 SER A N 1
ATOM 2115 C CA . SER A 1 271 ? 8.656 8.582 -21.170 1.00 93.75 271 SER A CA 1
ATOM 2116 C C . SER A 1 271 ? 7.292 7.922 -21.420 1.00 93.75 271 SER A C 1
ATOM 2118 O O . SER A 1 271 ? 6.287 8.622 -21.558 1.00 93.75 271 SER A O 1
ATOM 2120 N N . CYS A 1 272 ? 7.212 6.590 -21.467 1.00 90.69 272 CYS A N 1
ATOM 2121 C CA . CYS A 1 272 ? 5.938 5.883 -21.512 1.00 90.69 272 CYS A CA 1
ATOM 2122 C C . CYS A 1 272 ? 5.097 6.165 -20.249 1.00 90.69 272 CYS A C 1
ATOM 2124 O O . CYS A 1 272 ? 5.602 6.476 -19.170 1.00 90.69 272 CYS A O 1
ATOM 2126 N N . THR A 1 273 ? 3.771 6.048 -20.354 1.00 87.75 273 THR A N 1
ATOM 2127 C CA . THR A 1 273 ? 2.858 6.454 -19.269 1.00 87.75 273 THR A CA 1
ATOM 2128 C C . THR A 1 273 ? 3.094 5.694 -17.962 1.00 87.75 273 THR A C 1
ATOM 2130 O O . THR A 1 273 ? 2.982 6.277 -16.888 1.00 87.75 273 THR A O 1
ATOM 2133 N N . ARG A 1 274 ? 3.411 4.396 -18.034 1.00 86.81 274 ARG A N 1
ATOM 2134 C CA . ARG A 1 274 ? 3.597 3.544 -16.853 1.00 86.81 274 ARG A CA 1
ATOM 2135 C C . ARG A 1 274 ? 4.828 3.940 -16.018 1.00 86.81 274 ARG A C 1
ATOM 2137 O O . ARG A 1 274 ? 4.621 4.227 -14.840 1.00 86.81 274 ARG A O 1
ATOM 2144 N N . PRO A 1 275 ? 6.059 4.017 -16.563 1.00 93.50 275 PRO A N 1
ATOM 2145 C CA . PRO A 1 275 ? 7.213 4.493 -15.796 1.00 93.50 275 PRO A CA 1
ATOM 2146 C C . PRO A 1 275 ? 7.032 5.939 -15.311 1.00 93.50 275 PRO A C 1
ATOM 2148 O O . PRO A 1 275 ? 7.340 6.229 -14.158 1.00 93.50 275 PRO A O 1
ATOM 2151 N N . LEU A 1 276 ? 6.433 6.829 -16.114 1.00 93.44 276 LEU A N 1
ATOM 2152 C CA . LEU A 1 276 ? 6.149 8.200 -15.670 1.00 93.44 276 LEU A CA 1
ATOM 2153 C C . LEU A 1 276 ? 5.178 8.253 -14.485 1.00 93.44 276 LEU A C 1
ATOM 2155 O O . LEU A 1 276 ? 5.393 9.024 -13.554 1.00 93.44 276 LEU A O 1
ATOM 2159 N N . ALA A 1 277 ? 4.127 7.430 -14.482 1.00 91.19 277 ALA A N 1
ATOM 2160 C CA . ALA A 1 277 ? 3.198 7.360 -13.356 1.00 91.19 277 ALA A CA 1
ATOM 2161 C C . ALA A 1 277 ? 3.894 6.891 -12.068 1.00 91.19 277 ALA A C 1
ATOM 2163 O O . ALA A 1 277 ? 3.549 7.360 -10.986 1.00 91.19 277 ALA A O 1
ATOM 2164 N N . LEU A 1 278 ? 4.880 5.996 -12.180 1.00 94.50 278 LEU A N 1
ATOM 2165 C CA . LEU A 1 278 ? 5.703 5.560 -11.054 1.00 94.50 278 LEU A CA 1
ATOM 2166 C C . LEU A 1 278 ? 6.606 6.690 -10.559 1.00 94.50 278 LEU A C 1
ATOM 2168 O O . LEU A 1 278 ? 6.566 7.012 -9.375 1.00 94.50 278 LEU A O 1
ATOM 2172 N N . VAL A 1 279 ? 7.327 7.358 -11.459 1.00 96.56 279 VAL A N 1
ATOM 2173 C CA . VAL A 1 279 ? 8.160 8.525 -11.130 1.00 96.56 279 VAL A CA 1
ATOM 2174 C C . VAL A 1 279 ? 7.344 9.600 -10.408 1.00 96.56 279 VAL A C 1
ATOM 2176 O O . VAL A 1 279 ? 7.725 10.042 -9.329 1.00 96.56 279 VAL A O 1
ATOM 2179 N N . LEU A 1 280 ? 6.167 9.957 -10.928 1.00 94.12 280 LEU A N 1
ATOM 2180 C CA . LEU A 1 280 ? 5.294 10.968 -10.318 1.00 94.12 280 LEU A CA 1
ATOM 2181 C C . LEU A 1 280 ? 4.760 10.567 -8.936 1.00 94.12 280 LEU A C 1
ATOM 2183 O O . LEU A 1 280 ? 4.423 11.442 -8.142 1.00 94.12 280 LEU A O 1
ATOM 2187 N N . GLN A 1 281 ? 4.685 9.268 -8.634 1.00 93.06 281 GLN A N 1
ATOM 2188 C CA . GLN A 1 281 ? 4.359 8.787 -7.290 1.00 93.06 281 GLN A CA 1
ATOM 2189 C C . GLN A 1 281 ? 5.573 8.825 -6.356 1.00 93.06 281 GLN A C 1
ATOM 2191 O O . GLN A 1 281 ? 5.415 9.142 -5.181 1.00 93.06 281 GLN A O 1
ATOM 2196 N N . GLN A 1 282 ? 6.765 8.485 -6.853 1.00 96.56 282 GLN A N 1
ATOM 2197 C CA . GLN A 1 282 ? 7.951 8.280 -6.019 1.00 96.56 282 GLN A CA 1
ATOM 2198 C C . GLN A 1 282 ? 8.759 9.555 -5.776 1.00 96.56 282 GLN A C 1
ATOM 2200 O O . GLN A 1 282 ? 9.185 9.790 -4.649 1.00 96.56 282 GLN A O 1
ATOM 2205 N N . SER A 1 283 ? 8.919 10.424 -6.776 1.00 94.81 283 SER A N 1
ATOM 2206 C CA . SER A 1 283 ? 9.739 11.636 -6.645 1.00 94.81 283 SER A CA 1
ATOM 2207 C C . SER A 1 283 ? 9.269 12.598 -5.542 1.00 94.81 283 SER A C 1
ATOM 2209 O O . SER A 1 283 ? 10.123 13.123 -4.826 1.00 94.81 283 SER A O 1
ATOM 2211 N N . PRO A 1 284 ? 7.956 12.837 -5.323 1.00 94.50 284 PRO A N 1
ATOM 2212 C CA . PRO A 1 284 ? 7.520 13.660 -4.194 1.00 94.50 284 PRO A CA 1
ATOM 2213 C C . PRO A 1 284 ? 7.877 13.044 -2.836 1.00 94.50 284 PRO A C 1
ATOM 2215 O O . PRO A 1 284 ? 8.245 13.769 -1.913 1.00 94.50 284 PRO A O 1
ATOM 2218 N N . LEU A 1 285 ? 7.794 11.715 -2.718 1.00 95.12 285 LEU A N 1
ATOM 2219 C CA . LEU A 1 285 ? 8.128 10.988 -1.493 1.00 95.12 285 LEU A CA 1
ATOM 2220 C C . LEU A 1 285 ? 9.631 11.033 -1.225 1.00 95.12 285 LEU A C 1
ATOM 2222 O O . LEU A 1 285 ? 10.035 11.380 -0.120 1.00 95.12 285 LEU A O 1
ATOM 2226 N N . GLU A 1 286 ? 10.450 10.770 -2.243 1.00 94.06 286 GLU A N 1
ATOM 2227 C CA . GLU A 1 286 ? 11.904 10.946 -2.189 1.00 94.06 286 GLU A CA 1
ATOM 2228 C C . GLU A 1 286 ? 12.255 12.353 -1.683 1.00 94.06 286 GLU A C 1
ATOM 2230 O O . GLU A 1 286 ? 12.966 12.519 -0.691 1.00 94.06 286 GLU A O 1
ATOM 2235 N N . ARG A 1 287 ? 11.675 13.390 -2.303 1.00 93.88 287 ARG A N 1
ATOM 2236 C CA . ARG A 1 287 ? 11.983 14.780 -1.956 1.00 93.88 287 ARG A CA 1
ATOM 2237 C C . ARG A 1 287 ? 11.538 15.172 -0.548 1.00 93.88 287 ARG A C 1
ATOM 2239 O O . ARG A 1 287 ? 12.128 16.083 0.032 1.00 93.88 287 ARG A O 1
ATOM 2246 N N . TYR A 1 288 ? 10.519 14.509 -0.011 1.00 93.12 288 TYR A N 1
ATOM 2247 C CA . TYR A 1 288 ? 10.038 14.724 1.349 1.00 93.12 288 TYR A CA 1
ATOM 2248 C C . TYR A 1 288 ? 10.886 13.979 2.391 1.00 93.12 288 TYR A C 1
ATOM 2250 O O . TYR A 1 288 ? 11.301 14.577 3.385 1.00 93.12 288 TYR A O 1
ATOM 2258 N N . PHE A 1 289 ? 11.171 12.692 2.169 1.00 93.12 289 PHE A N 1
ATOM 2259 C CA . PHE A 1 289 ? 11.814 11.834 3.167 1.00 93.12 289 PHE A CA 1
ATOM 2260 C C . PHE A 1 289 ? 13.339 11.954 3.200 1.00 93.12 289 PHE A C 1
ATOM 2262 O O . PHE A 1 289 ? 13.902 11.847 4.290 1.00 93.12 289 PHE A O 1
ATOM 2269 N N . CYS A 1 290 ? 14.013 12.237 2.077 1.00 90.19 290 CYS A N 1
ATOM 2270 C CA . CYS A 1 290 ? 15.476 12.368 2.080 1.00 90.19 290 CYS A CA 1
ATOM 2271 C C . CYS A 1 290 ? 15.967 13.467 3.043 1.00 90.19 290 CYS A C 1
ATOM 2273 O O . CYS A 1 290 ? 16.783 13.172 3.917 1.00 90.19 290 CYS A O 1
ATOM 2275 N N . PRO A 1 291 ? 15.438 14.708 2.993 1.00 88.75 291 PRO A N 1
ATOM 2276 C CA . PRO A 1 291 ? 15.833 15.742 3.948 1.00 88.75 291 PRO A CA 1
ATOM 2277 C C . PRO A 1 291 ? 15.369 15.444 5.377 1.00 88.75 291 PRO A C 1
ATOM 2279 O O . PRO A 1 291 ? 16.043 15.827 6.328 1.00 88.75 291 PRO A O 1
ATOM 2282 N N . LEU A 1 292 ? 14.218 14.782 5.546 1.00 86.06 292 LEU A N 1
ATOM 2283 C CA . LEU A 1 292 ? 13.679 14.453 6.868 1.00 86.06 292 LEU A CA 1
ATOM 2284 C C . LEU A 1 292 ? 14.587 13.465 7.607 1.00 86.06 292 LEU A C 1
ATOM 2286 O O . LEU A 1 292 ? 14.901 13.680 8.773 1.00 86.06 292 LEU A O 1
ATOM 2290 N N . ALA A 1 293 ? 15.060 12.428 6.917 1.00 83.00 293 ALA A N 1
ATOM 2291 C CA . ALA A 1 293 ? 15.955 11.430 7.493 1.00 83.00 293 ALA A CA 1
ATOM 2292 C C . ALA A 1 293 ? 17.323 12.008 7.894 1.00 83.00 293 ALA A C 1
ATOM 2294 O O . ALA A 1 293 ? 17.982 11.468 8.780 1.00 83.00 293 ALA A O 1
ATOM 2295 N N . GLN A 1 294 ? 17.752 13.105 7.266 1.00 82.81 294 GLN A N 1
ATOM 2296 C CA . GLN A 1 294 ? 19.004 13.798 7.587 1.00 82.81 294 GLN A CA 1
ATOM 2297 C C . GLN A 1 294 ? 18.896 14.685 8.839 1.00 82.81 294 GLN A C 1
ATOM 2299 O O . GLN A 1 294 ? 19.911 15.161 9.344 1.00 82.81 294 GLN A O 1
ATOM 2304 N N . GLN A 1 295 ? 17.687 14.937 9.354 1.00 78.19 295 GLN A N 1
ATOM 2305 C CA . GLN A 1 295 ? 17.483 15.789 10.525 1.00 78.19 295 GLN A CA 1
ATOM 2306 C C . GLN A 1 295 ? 17.587 14.980 11.830 1.00 78.19 295 GLN A C 1
ATOM 2308 O O . GLN A 1 295 ? 16.754 14.107 12.064 1.00 78.19 295 GLN A O 1
ATOM 2313 N N . PRO A 1 296 ? 18.492 15.335 12.765 1.00 60.31 296 PRO A N 1
ATOM 2314 C CA . PRO A 1 296 ? 18.661 14.589 14.019 1.00 60.31 296 PRO A CA 1
ATOM 2315 C C . PRO A 1 296 ? 17.451 14.648 14.969 1.00 60.31 296 PRO A C 1
ATOM 2317 O O . PRO A 1 296 ? 17.324 13.824 15.869 1.00 60.31 296 PRO A O 1
ATOM 2320 N N . ARG A 1 297 ? 16.589 15.670 14.828 1.00 52.69 297 ARG A N 1
ATOM 2321 C CA . ARG A 1 297 ? 15.594 16.074 15.845 1.00 52.69 297 ARG A CA 1
ATOM 2322 C C . ARG A 1 297 ? 14.133 15.794 15.501 1.00 52.69 297 ARG A C 1
ATOM 2324 O O . ARG A 1 297 ? 13.289 15.960 16.376 1.00 52.69 297 ARG A O 1
ATOM 2331 N N . ARG A 1 298 ? 13.811 15.402 14.267 1.00 53.47 298 ARG A N 1
ATOM 2332 C CA . ARG A 1 298 ? 12.421 15.184 13.830 1.00 53.47 298 ARG A CA 1
ATOM 2333 C C . ARG A 1 298 ? 12.153 13.700 13.605 1.00 53.47 298 ARG A C 1
ATOM 2335 O O . ARG A 1 298 ? 11.684 13.295 12.550 1.00 53.47 298 ARG A O 1
ATOM 2342 N N . GLN A 1 299 ? 12.487 12.900 14.614 1.00 57.41 299 GLN A N 1
ATOM 2343 C CA . GLN A 1 299 ? 11.983 11.535 14.694 1.00 57.41 299 GLN A CA 1
ATOM 2344 C C . GLN A 1 299 ? 10.471 11.634 14.918 1.00 57.41 299 GLN A C 1
ATOM 2346 O O . GLN A 1 299 ? 10.034 12.358 15.817 1.00 57.41 299 GLN A O 1
ATOM 2351 N N . LEU A 1 300 ? 9.681 10.937 14.097 1.00 59.56 300 LEU A N 1
ATOM 2352 C CA . LEU A 1 300 ? 8.283 10.643 14.431 1.00 59.56 300 LEU A CA 1
ATOM 2353 C C . LEU A 1 300 ? 8.264 10.134 15.884 1.00 59.56 300 LEU A C 1
ATOM 2355 O O . LEU A 1 300 ? 9.129 9.332 16.237 1.00 59.56 300 LEU A O 1
ATOM 2359 N N . SER A 1 301 ? 7.367 10.689 16.712 1.00 55.44 301 SER A N 1
ATOM 2360 C CA . SER A 1 301 ? 7.331 10.574 18.189 1.00 55.44 301 SER A CA 1
ATOM 2361 C C . SER A 1 301 ? 8.048 9.347 18.781 1.00 55.44 301 SER A C 1
ATOM 2363 O O . SER A 1 301 ? 7.794 8.221 18.354 1.00 55.44 301 SER A O 1
ATOM 2365 N N . ALA A 1 302 ? 8.885 9.569 19.809 1.00 54.34 302 ALA A N 1
ATOM 2366 C CA . ALA A 1 302 ? 9.709 8.538 20.451 1.00 54.34 302 ALA A CA 1
ATOM 2367 C C . ALA A 1 302 ? 8.928 7.228 20.685 1.00 54.34 302 ALA A C 1
ATOM 2369 O O . ALA A 1 302 ? 7.795 7.278 21.186 1.00 54.34 302 ALA A O 1
ATOM 2370 N N . PRO A 1 303 ? 9.504 6.069 20.309 1.00 55.97 303 PRO A N 1
ATOM 2371 C CA . PRO A 1 303 ? 8.786 4.809 20.356 1.00 55.97 303 PRO A CA 1
ATOM 2372 C C . PRO A 1 303 ? 8.370 4.508 21.801 1.00 55.97 303 PRO A C 1
ATOM 2374 O O . PRO A 1 303 ? 9.171 4.711 22.719 1.00 55.97 303 PRO A O 1
ATOM 2377 N N . PRO A 1 304 ? 7.145 4.005 22.041 1.00 57.25 304 PRO A N 1
ATOM 2378 C CA . PRO A 1 304 ? 6.888 3.318 23.297 1.00 57.25 304 PRO A CA 1
ATOM 2379 C C . PRO A 1 304 ? 7.865 2.130 23.411 1.00 57.25 304 PRO A C 1
ATOM 2381 O O . PRO A 1 304 ? 8.362 1.655 22.381 1.00 57.25 304 PRO A O 1
ATOM 2384 N N . PRO A 1 305 ? 8.172 1.656 24.634 1.00 57.72 305 PRO A N 1
ATOM 2385 C CA . PRO A 1 305 ? 9.034 0.492 24.820 1.00 57.72 305 PRO A CA 1
ATOM 2386 C C . PRO A 1 305 ? 8.562 -0.673 23.936 1.00 57.72 305 PRO A C 1
ATOM 2388 O O . PRO A 1 305 ? 7.361 -0.737 23.648 1.00 57.72 305 PRO A O 1
ATOM 2391 N N . PRO A 1 306 ? 9.471 -1.568 23.496 1.00 56.34 306 PRO A N 1
ATOM 2392 C CA . PRO A 1 306 ? 9.099 -2.730 22.700 1.00 56.34 306 PRO A CA 1
ATOM 2393 C C . PRO A 1 306 ? 7.963 -3.450 23.418 1.00 56.34 306 PRO A C 1
ATOM 2395 O O . PRO A 1 306 ? 8.144 -3.977 24.516 1.00 56.34 306 PRO A O 1
ATOM 2398 N N . ALA A 1 307 ? 6.762 -3.370 22.854 1.00 60.28 307 ALA A N 1
ATOM 2399 C CA . ALA A 1 307 ? 5.666 -4.165 23.353 1.00 60.28 307 ALA A CA 1
ATOM 2400 C C . ALA A 1 307 ? 5.971 -5.605 22.945 1.00 60.28 307 ALA A C 1
ATOM 2402 O O . ALA A 1 307 ? 6.450 -5.838 21.837 1.00 60.28 307 ALA A O 1
ATOM 2403 N N . ASP A 1 308 ? 5.705 -6.551 23.841 1.00 65.19 308 ASP A N 1
ATOM 2404 C CA . ASP A 1 308 ? 5.652 -7.970 23.501 1.00 65.19 308 ASP A CA 1
ATOM 2405 C C . ASP A 1 308 ? 4.515 -8.152 22.486 1.00 65.19 308 ASP A C 1
ATOM 2407 O O . ASP A 1 308 ? 3.334 -8.274 22.841 1.00 65.19 308 ASP A O 1
ATOM 2411 N N . PHE A 1 309 ? 4.850 -8.027 21.202 1.00 70.62 309 PHE A N 1
ATOM 2412 C CA . PHE A 1 309 ? 3.906 -8.163 20.111 1.00 70.62 309 PHE A CA 1
ATOM 2413 C C . PHE A 1 309 ? 3.712 -9.639 19.847 1.00 70.62 309 PHE A C 1
ATOM 2415 O O . PHE A 1 309 ? 4.183 -10.158 18.844 1.00 70.62 309 PHE A O 1
ATOM 2422 N N . ARG A 1 310 ? 2.978 -10.293 20.753 1.00 64.31 310 ARG A N 1
ATOM 2423 C CA . ARG A 1 310 ? 2.633 -11.706 20.610 1.00 64.31 310 ARG A CA 1
ATOM 2424 C C . ARG A 1 310 ? 2.251 -12.002 19.160 1.00 64.31 310 ARG A C 1
ATOM 2426 O O . ARG A 1 310 ? 1.401 -11.276 18.621 1.00 64.31 310 ARG A O 1
ATOM 2433 N N . PRO A 1 311 ? 2.817 -13.057 18.554 1.00 64.50 311 PRO A N 1
ATOM 2434 C CA . PRO A 1 311 ? 2.556 -13.368 17.164 1.00 64.50 311 PRO A CA 1
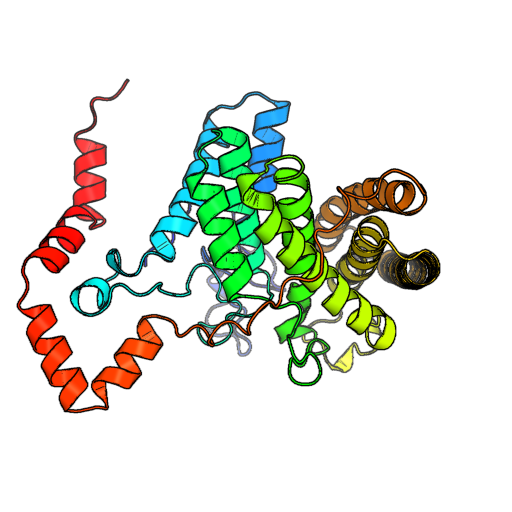ATOM 2435 C C . PRO A 1 311 ? 1.050 -13.491 16.958 1.00 64.50 311 PRO A C 1
ATOM 2437 O O . PRO A 1 311 ? 0.349 -14.214 17.679 1.00 64.50 311 PRO A O 1
ATOM 2440 N N . SER A 1 312 ? 0.536 -12.720 16.000 1.00 66.12 312 SER A N 1
ATOM 2441 C CA . SER A 1 312 ? -0.879 -12.787 15.666 1.00 66.12 312 SER A CA 1
ATOM 2442 C C . SER A 1 312 ? -1.160 -14.161 15.059 1.00 66.12 312 SER A C 1
ATOM 2444 O O . SER A 1 312 ? -0.385 -14.636 14.227 1.00 66.12 312 SER A O 1
ATOM 2446 N N . PRO A 1 313 ? -2.246 -14.841 15.464 1.00 73.06 313 PRO A N 1
ATOM 2447 C CA . PRO A 1 313 ? -2.596 -16.114 14.858 1.00 73.06 313 PRO A CA 1
ATOM 2448 C C . PRO A 1 313 ? -2.802 -15.918 13.355 1.00 73.06 313 PRO A C 1
ATOM 2450 O O . PRO A 1 313 ? -3.439 -14.950 12.935 1.00 73.06 313 PRO A O 1
ATOM 2453 N N . VAL A 1 314 ? -2.296 -16.863 12.557 1.00 85.00 314 VAL A N 1
ATOM 2454 C CA . VAL A 1 314 ? -2.414 -16.820 11.094 1.00 85.00 314 VAL A CA 1
ATOM 2455 C C . VAL A 1 314 ? -3.874 -16.615 10.703 1.00 85.00 314 VAL A C 1
ATOM 2457 O O . VAL A 1 314 ? -4.751 -17.423 11.032 1.00 85.00 314 VAL A O 1
ATOM 2460 N N . PHE A 1 315 ? -4.140 -15.523 9.990 1.00 92.38 315 PHE A N 1
ATOM 2461 C CA . PHE A 1 315 ? -5.484 -15.192 9.551 1.00 92.38 315 PHE A CA 1
ATOM 2462 C C . PHE A 1 315 ? -5.994 -16.221 8.535 1.00 92.38 315 PHE A C 1
ATOM 2464 O O . PHE A 1 315 ? -5.334 -16.541 7.547 1.00 92.38 315 PHE A O 1
ATOM 2471 N N . VAL A 1 316 ? -7.209 -16.730 8.760 1.00 93.25 316 VAL A N 1
ATOM 2472 C CA . VAL A 1 316 ? -7.861 -17.687 7.859 1.00 93.25 316 VAL A CA 1
ATOM 2473 C C . VAL A 1 316 ? -9.098 -17.037 7.232 1.00 93.25 316 VAL A C 1
ATOM 2475 O O . VAL A 1 316 ? -10.111 -16.879 7.917 1.00 93.25 316 VAL A O 1
ATOM 2478 N N . PRO A 1 317 ? -9.062 -16.724 5.923 1.00 94.88 317 PRO A N 1
ATOM 2479 C CA . PRO A 1 317 ? -10.196 -16.184 5.177 1.00 94.88 317 PRO A CA 1
ATOM 2480 C C . PRO A 1 317 ? -11.484 -16.997 5.337 1.00 94.88 317 PRO A C 1
ATOM 2482 O O . PRO A 1 317 ? -11.453 -18.233 5.312 1.00 94.88 317 PRO A O 1
ATOM 2485 N N . GLN A 1 318 ? -12.636 -16.317 5.383 1.00 95.00 318 GLN A N 1
ATOM 2486 C CA . GLN A 1 318 ? -13.963 -16.934 5.547 1.00 95.00 318 GLN A CA 1
ATOM 2487 C C . GLN A 1 318 ? -14.190 -18.151 4.643 1.00 95.00 318 GLN A C 1
ATOM 2489 O O . GLN A 1 318 ? -14.615 -19.206 5.114 1.00 95.00 318 GLN A O 1
ATOM 2494 N N . ARG A 1 319 ? -13.886 -18.031 3.345 1.00 93.69 319 ARG A N 1
ATOM 2495 C CA . ARG A 1 319 ? -14.091 -19.120 2.380 1.00 93.69 319 ARG A CA 1
ATOM 2496 C C . ARG A 1 319 ? -13.229 -20.344 2.698 1.00 93.69 319 ARG A C 1
ATOM 2498 O O . ARG A 1 319 ? -13.708 -21.468 2.570 1.00 93.69 319 ARG A O 1
ATOM 2505 N N . ILE A 1 320 ? -11.984 -20.131 3.121 1.00 93.75 320 ILE A N 1
ATOM 2506 C CA . ILE A 1 320 ? -11.053 -21.208 3.482 1.00 93.75 320 ILE A CA 1
ATOM 2507 C C . ILE A 1 320 ? -11.510 -21.868 4.784 1.00 93.75 320 ILE A C 1
ATOM 2509 O O . ILE A 1 320 ? -11.552 -23.095 4.864 1.00 93.75 320 ILE A O 1
ATOM 2513 N N . LEU A 1 321 ? -11.915 -21.071 5.776 1.00 93.56 321 LEU A N 1
ATOM 2514 C CA . LEU A 1 321 ? -12.434 -21.579 7.043 1.00 93.56 321 LEU A CA 1
ATOM 2515 C C . LEU A 1 321 ? -13.678 -22.447 6.828 1.00 93.56 321 LEU A C 1
ATOM 2517 O O . LEU A 1 321 ? -13.731 -23.572 7.319 1.00 93.56 321 LEU A O 1
ATOM 2521 N N . VAL A 1 322 ? -14.651 -21.956 6.058 1.00 93.62 322 VAL A N 1
ATOM 2522 C CA . VAL A 1 322 ? -15.878 -22.700 5.743 1.00 93.62 322 VAL A CA 1
ATOM 2523 C C . VAL A 1 322 ? -15.551 -23.988 4.983 1.00 93.62 322 VAL A C 1
ATOM 2525 O O . VAL A 1 322 ? -16.065 -25.047 5.330 1.00 93.62 322 VAL A O 1
ATOM 2528 N N . ALA A 1 323 ? -14.643 -23.942 4.003 1.00 94.00 323 ALA A N 1
ATOM 2529 C CA . AL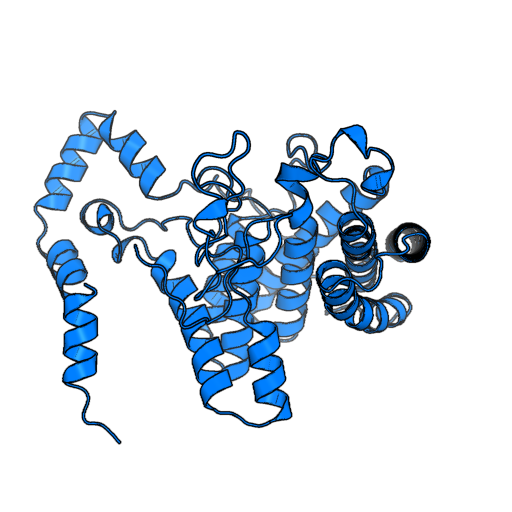A A 1 323 ? -14.217 -25.138 3.276 1.00 94.00 323 ALA A CA 1
ATOM 2530 C C . ALA A 1 323 ? -13.546 -26.187 4.184 1.00 94.00 323 ALA A C 1
ATOM 2532 O O . ALA A 1 323 ? -13.738 -27.384 3.973 1.00 94.00 323 ALA A O 1
ATOM 2533 N N . ARG A 1 324 ? -12.784 -25.762 5.203 1.00 93.69 324 ARG A N 1
ATOM 2534 C CA . ARG A 1 324 ? -12.227 -26.662 6.230 1.00 93.69 324 ARG A CA 1
ATOM 2535 C C . ARG A 1 324 ? -13.332 -27.246 7.114 1.00 93.69 324 ARG A C 1
ATOM 2537 O O . ARG A 1 324 ? -13.328 -28.448 7.357 1.00 93.69 324 ARG A O 1
ATOM 2544 N N . GLN A 1 325 ? -14.300 -26.426 7.525 1.00 93.38 325 GLN A N 1
ATOM 2545 C CA . GLN A 1 325 ? -15.415 -26.846 8.380 1.00 93.38 325 GLN A CA 1
ATOM 2546 C C . GLN A 1 325 ? -16.340 -27.868 7.718 1.00 93.38 325 GLN A C 1
ATOM 2548 O O . GLN A 1 325 ? -16.785 -28.803 8.380 1.00 93.38 325 GLN A O 1
ATOM 2553 N N . LEU A 1 326 ? -16.558 -27.764 6.405 1.00 93.25 326 LEU A N 1
ATOM 2554 C CA . LEU A 1 326 ? -17.333 -28.749 5.642 1.00 93.25 326 LEU A CA 1
ATOM 2555 C C . LEU A 1 326 ? -16.723 -30.160 5.668 1.00 93.25 326 LEU A C 1
ATOM 2557 O O . LEU A 1 326 ? -17.446 -31.134 5.479 1.00 93.25 326 LEU A O 1
ATOM 2561 N N . LYS A 1 327 ? -15.411 -30.285 5.910 1.00 94.06 327 LYS A N 1
ATOM 2562 C CA . LYS A 1 327 ? -14.713 -31.579 5.988 1.00 94.06 327 LYS A CA 1
ATOM 2563 C C . LYS A 1 327 ? -14.798 -32.231 7.374 1.00 94.06 327 LYS A C 1
ATOM 2565 O O . LYS A 1 327 ? -14.350 -33.361 7.532 1.00 94.06 327 LYS A O 1
ATOM 2570 N N . SER A 1 328 ? -15.344 -31.537 8.373 1.00 94.75 328 SER A N 1
ATOM 2571 C CA . SER A 1 328 ? -15.432 -32.006 9.756 1.00 94.75 328 SER A CA 1
ATOM 2572 C C . SER A 1 328 ? -16.897 -32.257 10.137 1.00 94.75 328 SER A C 1
ATOM 2574 O O . SER A 1 328 ? -17.658 -31.293 10.242 1.00 94.75 328 SER A O 1
ATOM 2576 N N . PRO A 1 329 ? -17.321 -33.515 10.385 1.00 94.50 329 PRO A N 1
ATOM 2577 C CA . PRO A 1 329 ? -18.703 -33.836 10.754 1.00 94.50 329 PRO A CA 1
ATOM 2578 C C . PRO A 1 329 ? -19.298 -32.977 11.891 1.00 94.50 329 PRO A C 1
ATOM 2580 O O . PRO A 1 329 ? -20.409 -32.468 11.713 1.00 94.50 329 PRO A O 1
ATOM 2583 N N . PRO A 1 330 ? -18.601 -32.726 13.023 1.00 94.56 330 PRO A N 1
ATOM 2584 C CA . PRO A 1 330 ? -19.156 -31.875 14.079 1.00 94.56 330 PRO A CA 1
ATOM 2585 C C . PRO A 1 330 ? -19.293 -30.406 13.651 1.00 94.56 330 PRO A C 1
ATOM 2587 O O . PRO A 1 330 ? -20.251 -29.733 14.032 1.00 94.56 330 PRO A O 1
ATOM 2590 N N . GLN A 1 331 ? -18.370 -29.893 12.833 1.00 93.50 331 GLN A N 1
ATOM 2591 C CA . GLN A 1 331 ? -18.431 -28.509 12.352 1.00 93.50 331 GLN A CA 1
ATOM 2592 C C . GLN A 1 331 ? -19.513 -28.336 11.280 1.00 93.50 331 GLN A C 1
ATOM 2594 O O . GLN A 1 331 ? -20.200 -27.315 11.275 1.00 93.50 331 GLN A O 1
ATOM 2599 N N . LEU A 1 332 ? -19.736 -29.351 10.442 1.00 92.56 332 LEU A N 1
ATOM 2600 C CA . LEU A 1 332 ? -20.845 -29.391 9.493 1.00 92.56 332 LEU A CA 1
ATOM 2601 C C . LEU A 1 332 ? -22.197 -29.352 10.217 1.00 92.56 332 LEU A C 1
ATOM 2603 O O . LEU A 1 332 ? -23.057 -28.550 9.854 1.00 92.56 332 LEU A O 1
ATOM 2607 N N . ALA A 1 333 ? -22.372 -30.144 11.280 1.00 93.06 333 ALA A N 1
ATOM 2608 C CA . ALA A 1 333 ? -23.586 -30.101 12.098 1.00 93.06 333 ALA A CA 1
ATOM 2609 C C . ALA A 1 333 ? -23.820 -28.699 12.694 1.00 93.06 333 ALA A C 1
ATOM 2611 O O . ALA A 1 333 ? -24.926 -28.158 12.618 1.00 93.06 333 ALA A O 1
ATOM 2612 N N . LEU A 1 334 ? -22.763 -28.060 13.208 1.00 92.94 334 LEU A N 1
ATOM 2613 C CA . LEU A 1 334 ? -22.833 -26.687 13.713 1.00 92.94 334 LEU A CA 1
ATOM 2614 C C . LEU A 1 334 ? -23.208 -25.678 12.614 1.00 92.94 334 LEU A C 1
ATOM 2616 O O . LEU A 1 334 ? -23.990 -24.759 12.863 1.00 92.94 334 LEU A O 1
ATOM 2620 N N . MET A 1 335 ? -22.677 -25.833 11.398 1.00 92.19 335 MET A N 1
ATOM 2621 C CA . MET A 1 335 ? -23.039 -24.989 10.256 1.00 92.19 335 MET A CA 1
ATOM 2622 C C . MET A 1 335 ? -24.515 -25.146 9.879 1.00 92.19 335 MET A C 1
ATOM 2624 O O . MET A 1 335 ? -25.183 -24.137 9.659 1.00 92.19 335 MET A O 1
ATOM 2628 N N . MET A 1 336 ? -25.043 -26.373 9.868 1.00 92.19 336 MET A N 1
ATOM 2629 C CA . MET A 1 336 ? -26.466 -26.628 9.606 1.00 92.19 336 MET A CA 1
ATOM 2630 C C . MET A 1 336 ? -27.355 -25.937 10.647 1.00 92.19 336 MET A C 1
ATOM 2632 O O . MET A 1 336 ? -28.312 -25.258 10.283 1.00 92.19 336 MET A O 1
ATOM 2636 N N . LEU A 1 337 ? -26.982 -25.991 11.932 1.00 92.19 337 LEU A N 1
ATOM 2637 C CA . LEU A 1 337 ? -27.685 -25.257 12.993 1.00 92.19 337 LEU A CA 1
ATOM 2638 C C . LEU A 1 337 ? -27.634 -23.732 12.797 1.00 92.19 337 LEU A C 1
ATOM 2640 O O . LEU A 1 337 ? -28.603 -23.036 13.100 1.00 92.19 337 LEU A O 1
ATOM 2644 N N . ARG A 1 338 ? -26.521 -23.187 12.288 1.00 90.88 338 ARG A N 1
ATOM 2645 C CA . ARG A 1 338 ? -26.412 -21.751 11.970 1.00 90.88 338 ARG A CA 1
ATOM 2646 C C . ARG A 1 338 ? -27.312 -21.355 10.802 1.00 90.88 338 ARG A C 1
ATOM 2648 O O . ARG A 1 338 ? -27.962 -20.317 10.896 1.00 90.88 338 ARG A O 1
ATOM 2655 N N . LEU A 1 339 ? -27.414 -22.193 9.767 1.00 91.19 339 LEU A N 1
ATOM 2656 C CA . LEU A 1 339 ? -28.307 -21.967 8.622 1.00 91.19 339 LEU A CA 1
ATOM 2657 C C . LEU A 1 339 ? -29.784 -21.908 9.023 1.00 91.19 339 LEU A C 1
ATOM 2659 O O . LEU A 1 339 ? -30.556 -21.221 8.362 1.00 91.19 339 LEU A O 1
ATOM 2663 N N . MET A 1 340 ? -30.180 -22.576 10.108 1.00 90.31 340 MET A N 1
ATOM 2664 C CA . MET A 1 340 ? -31.555 -22.517 10.618 1.00 90.31 340 MET A CA 1
ATOM 2665 C C . MET A 1 340 ? -31.895 -21.184 11.305 1.00 90.31 340 MET A C 1
ATOM 2667 O O . MET A 1 340 ? -33.064 -20.916 11.579 1.00 90.31 340 MET A O 1
ATOM 2671 N N . ARG A 1 341 ? -30.906 -20.329 11.601 1.00 89.25 341 ARG A N 1
ATOM 2672 C CA . ARG A 1 341 ? -31.153 -19.038 12.255 1.00 89.25 341 ARG A CA 1
ATOM 2673 C C . ARG A 1 341 ? -31.655 -18.019 11.228 1.00 89.25 341 ARG A C 1
ATOM 2675 O O . ARG A 1 341 ? -30.935 -17.732 10.277 1.00 89.25 341 ARG A O 1
ATOM 2682 N N . PRO A 1 342 ? -32.818 -17.378 11.436 1.00 86.06 342 PRO A N 1
ATOM 2683 C CA . PRO A 1 342 ? -33.369 -16.433 10.462 1.00 86.06 342 PRO A CA 1
ATOM 2684 C C . PRO A 1 342 ? -32.574 -15.122 10.364 1.00 86.06 342 PRO A C 1
ATOM 2686 O O . PRO A 1 342 ? -32.567 -14.483 9.316 1.00 86.06 342 PRO A O 1
ATOM 2689 N N . GLY A 1 343 ? -31.881 -14.717 11.435 1.00 85.62 343 GLY A N 1
ATOM 2690 C CA . GLY A 1 343 ? -31.177 -13.431 11.517 1.00 85.62 343 GLY A CA 1
ATOM 2691 C C . GLY A 1 343 ? -30.170 -13.186 10.382 1.00 85.62 343 GLY A C 1
ATOM 2692 O O . GLY A 1 343 ? -30.322 -12.198 9.662 1.00 85.62 343 GLY A O 1
ATOM 2693 N N . PRO A 1 344 ? -29.178 -14.073 10.170 1.00 83.44 344 PRO A N 1
ATOM 2694 C CA . PRO A 1 344 ? -28.214 -13.929 9.078 1.00 83.44 344 PRO A CA 1
ATOM 2695 C C . PRO A 1 344 ? -28.859 -13.855 7.685 1.00 83.44 344 PRO A C 1
ATOM 2697 O O . PRO A 1 344 ? -28.446 -13.040 6.863 1.00 83.44 344 PRO A O 1
ATOM 2700 N N . TRP A 1 345 ? -29.926 -14.622 7.440 1.00 83.25 345 TRP A N 1
ATOM 2701 C CA . TRP A 1 345 ? -30.676 -14.570 6.180 1.00 83.25 345 TRP A CA 1
ATOM 2702 C C . TRP A 1 345 ? -31.413 -13.246 5.987 1.00 83.25 345 TRP A C 1
ATOM 2704 O O . TRP A 1 345 ? -31.383 -12.669 4.900 1.00 83.25 345 TRP A O 1
ATOM 2714 N N . MET A 1 346 ? -32.031 -12.719 7.045 1.00 83.06 346 MET A N 1
ATOM 2715 C CA . MET A 1 346 ? -32.660 -11.397 7.013 1.00 83.06 346 MET A CA 1
ATOM 2716 C C . MET A 1 346 ? -31.625 -10.293 6.778 1.00 83.06 346 MET A C 1
ATOM 2718 O O . MET A 1 346 ? -31.896 -9.342 6.047 1.00 83.06 346 MET A O 1
ATOM 2722 N N . GLN A 1 347 ? -30.434 -10.413 7.367 1.00 78.31 347 GLN A N 1
ATOM 2723 C CA . GLN A 1 347 ? -29.341 -9.463 7.167 1.00 78.31 347 GLN A CA 1
ATOM 2724 C C . GLN A 1 347 ? -28.819 -9.499 5.726 1.00 78.31 347 GLN A C 1
ATOM 2726 O O . GLN A 1 347 ? -28.670 -8.437 5.119 1.00 78.31 347 GLN A O 1
ATOM 2731 N N . LEU A 1 348 ? -28.624 -10.695 5.161 1.00 76.81 348 LEU A N 1
ATOM 2732 C CA . LEU A 1 348 ? -28.261 -10.885 3.756 1.00 76.81 348 LEU A CA 1
ATOM 2733 C C . LEU A 1 348 ? -29.335 -10.300 2.824 1.00 76.81 348 LEU A C 1
ATOM 2735 O O . LEU A 1 348 ? -29.011 -9.581 1.885 1.00 76.81 348 LEU A O 1
ATOM 2739 N N . GLY A 1 349 ? -30.617 -10.529 3.124 1.00 73.81 349 GLY A N 1
ATOM 2740 C CA . GLY A 1 349 ? -31.737 -9.944 2.384 1.00 73.81 349 GLY A CA 1
ATOM 2741 C C . GLY A 1 349 ? -31.742 -8.412 2.433 1.00 73.81 349 GLY A C 1
ATOM 2742 O O . GLY A 1 349 ? -31.826 -7.764 1.390 1.00 73.81 349 GLY A O 1
ATOM 2743 N N . ARG A 1 350 ? -31.565 -7.821 3.624 1.00 74.00 350 ARG A N 1
ATOM 2744 C CA . ARG A 1 350 ? -31.517 -6.358 3.841 1.00 74.00 350 ARG A CA 1
ATOM 2745 C C . ARG A 1 350 ? -30.304 -5.679 3.209 1.00 74.00 350 ARG A C 1
ATOM 2747 O O . ARG A 1 350 ? -30.376 -4.492 2.902 1.00 74.00 350 ARG A O 1
ATOM 2754 N N . ARG A 1 351 ? -29.187 -6.393 3.067 1.00 68.19 351 ARG A N 1
ATOM 2755 C CA . ARG A 1 351 ? -27.936 -5.889 2.474 1.00 68.19 351 ARG A CA 1
ATOM 2756 C C . ARG A 1 351 ? -27.690 -6.410 1.059 1.00 68.19 351 ARG A C 1
ATOM 2758 O O . ARG A 1 351 ? -26.633 -6.168 0.496 1.00 68.19 351 ARG A O 1
ATOM 2765 N N . SER A 1 352 ? -28.669 -7.092 0.469 1.00 62.97 352 SER A N 1
ATOM 2766 C CA . SER A 1 352 ? -28.603 -7.503 -0.927 1.00 62.97 352 SER A CA 1
ATOM 2767 C C . SER A 1 352 ? -28.529 -6.282 -1.843 1.00 62.97 352 SER A C 1
ATOM 2769 O O . SER A 1 352 ? -29.128 -5.242 -1.562 1.00 62.97 352 SER A O 1
ATOM 2771 N N . TRP A 1 353 ? -27.866 -6.435 -2.988 1.00 55.72 353 TRP A N 1
ATOM 2772 C CA . TRP A 1 353 ? -27.827 -5.412 -4.036 1.00 55.72 353 TRP A CA 1
ATOM 2773 C C . TRP A 1 353 ? -29.233 -4.932 -4.447 1.00 55.72 353 TRP A C 1
ATOM 2775 O O . TRP A 1 353 ? -29.443 -3.757 -4.732 1.00 55.72 353 TRP A O 1
ATOM 2785 N N . THR A 1 354 ? -30.229 -5.821 -4.408 1.00 51.25 354 THR A N 1
ATOM 2786 C CA . THR A 1 354 ? -31.650 -5.497 -4.606 1.00 51.25 354 THR A CA 1
ATOM 2787 C C . THR A 1 354 ? -32.210 -4.571 -3.526 1.00 51.25 354 THR A C 1
ATOM 2789 O O . THR A 1 354 ? -32.863 -3.584 -3.854 1.00 51.25 354 THR A O 1
ATOM 2792 N N . ALA A 1 355 ? -31.928 -4.836 -2.248 1.00 63.19 355 ALA A N 1
ATOM 2793 C CA . ALA A 1 355 ? -32.348 -3.974 -1.142 1.00 63.19 355 ALA A CA 1
ATOM 2794 C C . ALA A 1 355 ? -31.595 -2.633 -1.131 1.00 63.19 355 ALA A C 1
ATOM 2796 O O . ALA A 1 355 ? -32.136 -1.604 -0.730 1.00 63.19 355 ALA A O 1
ATOM 2797 N N . GLU A 1 356 ? -30.347 -2.618 -1.588 1.00 63.03 356 GLU A N 1
ATOM 2798 C CA . GLU A 1 356 ? -29.553 -1.403 -1.761 1.00 63.03 356 GLU A CA 1
ATOM 2799 C C . GLU A 1 356 ? -30.068 -0.533 -2.917 1.00 63.03 356 GLU A C 1
ATOM 2801 O O . GLU A 1 356 ? -30.287 0.662 -2.722 1.00 63.03 356 GLU A O 1
ATOM 2806 N N . ARG A 1 357 ? -30.404 -1.132 -4.070 1.00 56.69 357 ARG A N 1
ATOM 2807 C CA . ARG A 1 357 ? -31.083 -0.439 -5.179 1.00 56.69 357 ARG A CA 1
ATOM 2808 C C . ARG A 1 357 ? -32.448 0.114 -4.787 1.00 56.69 357 ARG A C 1
ATOM 2810 O O . ARG A 1 357 ? -32.747 1.253 -5.126 1.00 56.69 357 ARG A O 1
ATOM 2817 N N . LEU A 1 358 ? -33.260 -0.659 -4.065 1.00 58.75 358 LEU A N 1
ATOM 2818 C CA . LEU A 1 358 ? -34.556 -0.194 -3.559 1.00 58.75 358 LEU A CA 1
ATOM 2819 C C . LEU A 1 358 ? -34.388 1.005 -2.620 1.00 58.75 358 LEU A C 1
ATOM 2821 O O . LEU A 1 358 ? -35.105 1.986 -2.764 1.00 58.75 358 LEU A O 1
ATOM 2825 N N . ARG A 1 359 ? -33.399 0.982 -1.718 1.00 68.56 359 ARG A N 1
ATOM 2826 C CA . ARG A 1 359 ? -33.086 2.138 -0.859 1.00 68.56 359 ARG A CA 1
ATOM 2827 C C . ARG A 1 359 ? -32.621 3.354 -1.654 1.00 68.56 359 ARG A C 1
ATOM 2829 O O . ARG A 1 359 ? -32.979 4.466 -1.290 1.00 68.56 359 ARG A O 1
ATOM 2836 N N . HIS A 1 360 ? -31.866 3.156 -2.731 1.00 60.81 360 HIS A N 1
ATOM 2837 C CA . HIS A 1 360 ? -31.462 4.246 -3.620 1.00 60.81 360 HIS A CA 1
ATOM 2838 C C . HIS A 1 360 ? -32.639 4.852 -4.396 1.00 60.81 360 HIS A C 1
ATOM 2840 O O . HIS A 1 360 ? -32.690 6.067 -4.540 1.00 60.81 360 HIS A O 1
ATOM 2846 N N . LEU A 1 361 ? -33.587 4.029 -4.855 1.00 60.78 361 LEU A N 1
ATOM 2847 C CA . LEU A 1 361 ? -34.812 4.479 -5.531 1.00 60.78 361 LEU A CA 1
ATOM 2848 C C . LEU A 1 361 ? -35.800 5.171 -4.580 1.00 60.78 361 LEU A C 1
ATOM 2850 O O . LEU A 1 361 ? -36.591 5.997 -5.018 1.00 60.78 361 LEU A O 1
ATOM 2854 N N . LEU A 1 362 ? -35.762 4.819 -3.293 1.00 61.00 362 LEU A N 1
ATOM 2855 C CA . LEU A 1 362 ? -36.656 5.341 -2.255 1.00 61.00 362 LEU A CA 1
ATOM 2856 C C . LEU A 1 362 ? -36.057 6.508 -1.456 1.00 61.00 362 LEU A C 1
ATOM 2858 O O . LEU A 1 362 ? -36.734 7.048 -0.582 1.00 61.00 362 LEU A O 1
ATOM 2862 N N . ARG A 1 363 ? -34.805 6.909 -1.717 1.00 54.56 363 ARG A N 1
ATOM 2863 C CA . ARG A 1 363 ? -34.262 8.151 -1.156 1.00 54.56 363 ARG A CA 1
ATOM 2864 C C . ARG A 1 363 ? -34.933 9.330 -1.873 1.00 54.56 363 ARG A C 1
ATOM 2866 O O . ARG A 1 363 ? -34.802 9.405 -3.094 1.00 54.56 363 ARG A O 1
ATOM 2873 N N . PRO A 1 364 ? -35.628 10.241 -1.165 1.00 43.69 364 PRO A N 1
ATOM 2874 C CA . PRO A 1 364 ? -36.053 11.492 -1.778 1.00 43.69 364 PRO A CA 1
ATOM 2875 C C . PRO A 1 364 ? -34.798 12.210 -2.282 1.00 43.69 364 PRO A C 1
ATOM 2877 O O . PRO A 1 364 ? -33.816 12.340 -1.546 1.00 43.69 364 PRO A O 1
ATOM 2880 N N . GLY A 1 365 ? -34.797 12.565 -3.567 1.00 54.56 365 GLY A N 1
ATOM 2881 C CA . GLY A 1 365 ? -33.717 13.347 -4.161 1.00 54.56 365 GLY A CA 1
ATOM 2882 C C . GLY A 1 365 ? -33.615 14.727 -3.498 1.00 54.56 365 GLY A C 1
ATOM 2883 O O . GLY A 1 365 ? -34.605 15.171 -2.911 1.00 54.56 365 GLY A O 1
ATOM 2884 N N . PRO A 1 366 ? -32.435 15.370 -3.549 1.00 43.50 366 PRO A N 1
ATOM 2885 C CA . PRO A 1 366 ? -32.289 16.761 -3.131 1.00 43.50 366 PRO A CA 1
ATOM 2886 C C . PRO A 1 366 ? -33.195 17.705 -3.928 1.00 43.50 366 PRO A C 1
ATOM 2888 O O . PRO A 1 366 ? -33.441 17.422 -5.127 1.00 43.50 366 PRO A O 1
#

Radius of gyration: 21.92 Å; chains: 1; bounding box: 61×56×55 Å

pLDDT: mean 85.29, std 15.7, range [33.41, 98.69]

Secondary structure (DSSP, 8-state):
-----S-S-PPPPTT----S-SSSS--GGGTT-SS------S-GGG---HHHHHHHHHH--HHHHHHHHHHHHHHHHHH-GGGSGGGGT--S--STTT-BSBTT--SSSHHHHHHHHHHHHHHHHH--THHHHHHHHHHHHH--TT--TTTS-TT-HHHHTTHHHHHHHHHHHHHHTTT-GGGHHHHHHHHHHHHHHHHHHHHH---GGGGGGG-SS--HHHHHHHHHHHHHHHHHHHH---HHHHHHHHHHHHHHHHHHHHHHHH-TTTTSHHHHHHHHHHHHHHHHHHHHHT-TT--SS-PPP-----PPPPP--HHHHHHHHTTSHHHHHHHHHHHT-HHHHHHHHHTSHHHHHHHHHTSPP-

Sequence (366 aa):
KAAYNGGLFWHTAHYHDAARCSHRSYSRAMSGKSLPAPGGGPANEHNYSSGLLLYYRLSGNRQAAEAVISLADWVLAMDDGRQHLLGCVSSVPTGLATCTRCLHHQGPGRGAGNSIVSLVNAWLVCGLTNYLDQAAELLRRTISPEDDLSEDQLLDAEEHWSYTVYLQALVFFLHATEGLAEYRDAGSYARQSVLHYARWMMAHERPYLDHAEDLEYPTETWAAQDLRKGVVLWMAAALCSEEAERETLQRKGEALLSQAWNSLLSFSTRSCTRPLALVLQQSPLERYFCPLAQQPRRQLSAPPPPADFRPSPVFVPQRILVARQLKSPPQLALMMLRLMRPGPWMQLGRRSWTAERLRHLLRPGP

Foldseek 3Di:
DLFDLVDQDWAAQPPDDPDPDPGRADDPVQPPDPDRRGTDGRALLPLDLVVLLVCCVVPVDVVSLVSLLSSLVSLVQQQQCLQDPLVLQDRHTQLRQQDDPDSVQRAQFSSLLSNLLSLLSNCVSPVDCVSLVVSLVSLLQHFFLPDDPVPVPCLLCVRHLGSLSRLVSLLVSLVSCQPPPVCQVSNLGSLSRLLSVLVVCLVDPDQNLVPCVSDPDSDLLSLLSLLSSLLSLLSNLLQDLDPVSSVSSNVSSVVSNVSSVVSLVPDPCSPPPNSVVSCVVRVVSCVVRNVSSVDNPNHRPDRDPPDPPPRDPNDDRSVRVVVVLCVDVVSVVSSVVSSPDCVSVVSNVCSPPVVVVVVVVPPPDD